Protein AF-A0A419RNI4-F1 (afdb_monomer_lite)

Structure (mmCIF, N/CA/C/O backbone):
data_AF-A0A419RNI4-F1
#
_entry.id   AF-A0A419RNI4-F1
#
loop_
_atom_site.group_PDB
_atom_site.id
_atom_site.type_symbol
_atom_site.label_atom_id
_atom_site.label_alt_id
_atom_site.label_comp_id
_atom_site.label_asym_id
_atom_site.label_entity_id
_atom_site.label_seq_id
_atom_site.pdbx_PDB_ins_code
_atom_site.Cartn_x
_atom_site.Cartn_y
_atom_site.Cartn_z
_atom_site.occupancy
_atom_site.B_iso_or_equiv
_atom_site.auth_seq_id
_atom_site.auth_comp_id
_atom_site.auth_asym_id
_atom_site.auth_atom_id
_atom_site.pdbx_PDB_model_num
ATOM 1 N N . MET A 1 1 ? 1.456 5.208 -38.696 1.00 35.25 1 MET A N 1
ATOM 2 C CA . MET A 1 1 ? 1.554 6.586 -39.224 1.00 35.25 1 MET A CA 1
ATOM 3 C C . MET A 1 1 ? 2.727 7.255 -38.539 1.00 35.25 1 MET A C 1
ATOM 5 O O . MET A 1 1 ? 2.602 7.731 -37.419 1.00 35.25 1 MET A O 1
ATOM 9 N N . THR A 1 2 ? 3.888 7.156 -39.172 1.00 35.09 2 THR A N 1
ATOM 10 C CA . THR A 1 2 ? 5.161 7.704 -38.702 1.00 35.09 2 THR A CA 1
ATOM 11 C C . THR A 1 2 ? 5.202 9.167 -39.132 1.00 35.09 2 THR A C 1
ATOM 13 O O . THR A 1 2 ? 4.942 9.454 -40.298 1.00 35.09 2 THR A O 1
ATOM 16 N N . LYS A 1 3 ? 5.445 10.097 -38.204 1.00 37.25 3 LYS A N 1
ATOM 17 C CA . LYS A 1 3 ? 5.690 11.497 -38.565 1.00 37.25 3 LYS A CA 1
ATOM 18 C C . LYS A 1 3 ? 7.044 11.556 -39.271 1.00 37.25 3 LYS A C 1
ATOM 20 O O . LYS A 1 3 ? 8.065 11.338 -38.631 1.00 37.25 3 LYS A O 1
ATOM 25 N N . GLU A 1 4 ? 7.030 11.813 -40.574 1.00 40.47 4 GLU A N 1
ATOM 26 C CA . GLU A 1 4 ? 8.196 12.307 -41.301 1.00 40.47 4 GLU A CA 1
ATOM 27 C C . GLU A 1 4 ? 8.576 13.667 -40.715 1.00 40.47 4 GLU A C 1
ATOM 29 O O . GLU A 1 4 ? 7.823 14.639 -40.805 1.00 40.47 4 GLU A O 1
ATOM 34 N N . THR A 1 5 ? 9.731 13.723 -40.061 1.00 46.41 5 THR A N 1
ATOM 35 C CA . THR A 1 5 ? 10.369 14.978 -39.684 1.00 46.41 5 THR A CA 1
ATOM 36 C C . THR A 1 5 ? 10.896 15.607 -40.969 1.00 46.41 5 THR A C 1
ATOM 38 O O . THR A 1 5 ? 11.787 15.056 -41.610 1.00 46.41 5 THR A O 1
ATOM 41 N N . ALA A 1 6 ? 10.300 16.724 -41.385 1.00 47.81 6 ALA A N 1
ATOM 42 C CA . ALA A 1 6 ? 10.738 17.474 -42.553 1.00 47.81 6 ALA A CA 1
ATOM 43 C C . ALA A 1 6 ? 12.185 17.950 -42.348 1.00 47.81 6 ALA A C 1
ATOM 45 O O . ALA A 1 6 ? 12.453 18.785 -41.486 1.00 47.81 6 ALA A O 1
ATOM 46 N N . THR A 1 7 ? 13.115 17.403 -43.126 1.00 55.53 7 THR A N 1
ATOM 47 C CA . THR A 1 7 ? 14.516 17.821 -43.160 1.00 55.53 7 THR A CA 1
ATOM 48 C C . THR A 1 7 ? 14.625 19.193 -43.826 1.00 55.53 7 THR A C 1
ATOM 50 O O . THR A 1 7 ? 14.258 19.371 -44.988 1.00 55.53 7 THR A O 1
ATOM 53 N N . GLY A 1 8 ? 15.107 20.185 -43.071 1.00 59.78 8 GLY A N 1
ATOM 54 C CA . GLY A 1 8 ? 15.506 21.489 -43.606 1.00 59.78 8 GLY A CA 1
ATOM 55 C C . GLY A 1 8 ? 16.701 21.380 -44.572 1.00 59.78 8 GLY A C 1
ATOM 56 O O . GLY A 1 8 ? 17.285 20.304 -44.711 1.00 59.78 8 GLY A O 1
ATOM 57 N N . PRO A 1 9 ? 17.070 22.472 -45.267 1.00 57.91 9 PRO A N 1
ATOM 58 C CA . PRO A 1 9 ? 18.145 22.452 -46.261 1.00 57.91 9 PRO A CA 1
ATOM 59 C C . PRO A 1 9 ? 19.483 22.004 -45.649 1.00 57.91 9 PRO A C 1
ATOM 61 O O . PRO A 1 9 ? 19.891 22.510 -44.604 1.00 57.91 9 PRO A O 1
ATOM 64 N N . GLU A 1 10 ? 20.180 21.073 -46.311 1.00 59.75 10 GLU A N 1
ATOM 65 C CA . GLU A 1 10 ? 21.504 20.599 -45.889 1.00 59.75 10 GLU A CA 1
ATOM 66 C C . GLU A 1 10 ? 22.542 21.731 -45.968 1.00 59.75 10 GLU A C 1
ATOM 68 O O . GLU A 1 10 ? 22.813 22.280 -47.039 1.00 59.75 10 GLU A O 1
ATOM 73 N N . VAL A 1 11 ? 23.146 22.070 -44.825 1.00 77.00 11 VAL A N 1
ATOM 74 C CA . VAL A 1 11 ? 24.239 23.047 -44.723 1.00 77.00 11 VAL A CA 1
ATOM 75 C C . VAL A 1 11 ? 25.579 22.293 -44.705 1.00 77.00 11 VAL A C 1
ATOM 77 O O . VAL A 1 11 ? 25.813 21.500 -43.790 1.00 77.00 11 VAL A O 1
ATOM 80 N N . PRO A 1 12 ? 26.493 22.519 -45.670 1.00 69.75 12 PRO A N 1
ATOM 81 C CA . PRO A 1 12 ? 27.793 21.849 -45.694 1.00 69.75 12 PRO A CA 1
ATOM 82 C C . PRO A 1 12 ? 28.596 22.078 -44.404 1.00 69.75 12 PRO A C 1
ATOM 84 O O . PRO A 1 12 ? 28.792 23.213 -43.979 1.00 69.75 12 PRO A O 1
ATOM 87 N N . GLY A 1 13 ? 29.077 20.994 -43.787 1.00 63.84 13 GLY A N 1
ATOM 88 C CA . GLY A 1 13 ? 29.825 21.036 -42.521 1.00 63.84 13 GLY A CA 1
ATOM 89 C C . GLY A 1 13 ? 28.961 21.102 -41.254 1.00 63.84 13 GLY A C 1
ATOM 90 O O . GLY A 1 13 ? 29.511 21.131 -40.156 1.00 63.84 13 GLY A O 1
ATOM 91 N N . TYR A 1 14 ? 27.634 21.085 -41.384 1.00 70.00 14 TYR A N 1
ATOM 92 C CA . TYR A 1 14 ? 26.684 21.110 -40.275 1.00 70.00 14 TYR A CA 1
ATOM 93 C C . TYR A 1 14 ? 25.724 19.917 -40.357 1.00 70.00 14 TYR A C 1
ATOM 95 O O . TYR A 1 14 ? 25.279 19.523 -41.434 1.00 70.00 14 TYR A O 1
ATOM 103 N N . ARG A 1 15 ? 25.402 19.330 -39.203 1.00 68.38 15 ARG A N 1
ATOM 104 C CA . ARG A 1 15 ? 24.362 18.309 -39.059 1.00 68.38 15 ARG A CA 1
ATOM 105 C C . ARG A 1 15 ? 23.704 18.469 -37.696 1.00 68.38 15 ARG A C 1
ATOM 107 O O . ARG A 1 15 ? 24.397 18.636 -36.695 1.00 68.38 15 ARG A O 1
ATOM 114 N N . GLU A 1 16 ? 22.383 18.368 -37.667 1.00 69.94 16 GLU A N 1
ATOM 115 C CA . GLU A 1 16 ? 21.627 18.258 -36.424 1.00 69.94 16 GLU A CA 1
ATOM 116 C C . GLU A 1 16 ? 21.773 16.848 -35.845 1.00 69.94 16 GLU A C 1
ATOM 118 O O . GLU A 1 16 ? 21.635 15.843 -36.546 1.00 69.94 16 GLU A O 1
ATOM 123 N N . PHE A 1 17 ? 22.084 16.780 -34.555 1.00 75.44 17 PHE A N 1
ATOM 124 C CA . PHE A 1 17 ? 22.140 15.544 -33.792 1.00 75.44 17 PHE A CA 1
ATOM 125 C C . PHE A 1 17 ? 21.207 15.684 -32.595 1.00 75.44 17 PHE A C 1
ATOM 127 O O . PHE A 1 17 ? 21.428 16.529 -31.728 1.00 75.44 17 PHE A O 1
ATOM 134 N N . GLU A 1 18 ? 20.173 14.852 -32.555 1.00 76.94 18 GLU A N 1
ATOM 135 C CA . GLU A 1 18 ? 19.289 14.720 -31.403 1.00 76.94 18 GLU A CA 1
ATOM 136 C C . GLU A 1 18 ? 19.673 13.445 -30.647 1.00 76.94 18 GLU A C 1
ATOM 138 O O . GLU A 1 18 ? 19.634 12.344 -31.198 1.00 76.94 18 GLU A O 1
ATOM 143 N N . PHE A 1 19 ? 20.092 13.597 -29.390 1.00 76.00 19 PHE A N 1
ATOM 144 C CA . PHE A 1 19 ? 20.383 12.460 -28.526 1.00 76.00 19 PHE A CA 1
ATOM 145 C C . PHE A 1 19 ? 19.110 12.028 -27.800 1.00 76.00 19 PHE A C 1
ATOM 147 O O . PHE A 1 19 ? 18.603 12.767 -26.953 1.00 76.00 19 PHE A O 1
ATOM 154 N N . ASP A 1 20 ? 18.629 10.817 -28.087 1.00 80.06 20 ASP A N 1
ATOM 155 C CA . ASP A 1 20 ? 17.510 10.200 -27.367 1.00 80.06 20 ASP A CA 1
ATOM 156 C C . ASP A 1 20 ? 17.961 9.702 -25.982 1.00 80.06 20 ASP A C 1
ATOM 158 O O . ASP A 1 20 ? 18.111 8.506 -25.720 1.00 80.06 20 ASP A O 1
ATOM 162 N N . LEU A 1 21 ? 18.221 10.655 -25.084 1.00 80.94 21 LEU A N 1
ATOM 163 C CA . LEU A 1 21 ? 18.519 10.392 -23.678 1.00 80.94 21 LEU A CA 1
ATOM 164 C C . LEU A 1 21 ? 17.408 9.568 -22.987 1.00 80.94 21 LEU A C 1
ATOM 166 O O . LEU A 1 21 ? 17.762 8.650 -22.243 1.00 80.94 21 LEU A O 1
ATOM 170 N N . PRO A 1 22 ? 16.100 9.836 -23.210 1.00 78.81 22 PRO A N 1
ATOM 171 C CA . PRO A 1 22 ? 15.021 8.994 -22.693 1.00 78.81 22 PRO A CA 1
ATOM 172 C C . PRO A 1 22 ? 15.134 7.529 -23.111 1.00 78.81 22 PRO A C 1
ATOM 174 O O . PRO A 1 22 ? 15.159 6.658 -22.240 1.00 78.81 22 PRO A O 1
ATOM 177 N N . GLY A 1 23 ? 15.247 7.259 -24.414 1.00 79.06 23 GLY A N 1
ATOM 178 C CA . GLY A 1 23 ? 15.346 5.903 -24.948 1.00 79.06 23 GLY A CA 1
ATOM 179 C C . GLY A 1 23 ? 16.585 5.173 -24.443 1.00 79.06 23 GLY A C 1
ATOM 180 O O . GLY A 1 23 ? 16.480 4.057 -23.938 1.00 79.06 23 GLY A O 1
ATOM 181 N N . ALA A 1 24 ? 17.745 5.835 -24.462 1.00 85.56 24 ALA A N 1
ATOM 182 C CA . ALA A 1 24 ? 18.979 5.254 -23.943 1.00 85.56 24 ALA A CA 1
ATOM 183 C C . ALA A 1 24 ? 18.876 4.919 -22.443 1.00 85.56 24 ALA A C 1
ATOM 185 O O . ALA A 1 24 ? 19.284 3.834 -22.024 1.00 85.56 24 ALA A O 1
ATOM 186 N N . LEU A 1 25 ? 18.310 5.814 -21.620 1.00 84.38 25 LEU A N 1
ATOM 187 C CA . LEU A 1 25 ? 18.129 5.539 -20.192 1.00 84.38 25 LEU A CA 1
ATOM 188 C C . LEU A 1 25 ? 17.156 4.378 -19.960 1.00 84.38 25 LEU A C 1
ATOM 190 O O . LEU A 1 25 ? 17.415 3.538 -19.100 1.00 84.38 25 LEU A O 1
ATOM 194 N N . LEU A 1 26 ? 16.059 4.318 -20.718 1.00 84.94 26 LEU A N 1
ATOM 195 C CA . LEU A 1 26 ? 15.099 3.221 -20.642 1.00 84.94 26 LEU A CA 1
ATOM 196 C C . LEU A 1 26 ? 15.761 1.879 -20.964 1.00 84.94 26 LEU A C 1
ATOM 198 O O . LEU A 1 26 ? 15.624 0.944 -20.180 1.00 84.94 26 LEU A O 1
ATOM 202 N N . ASP A 1 27 ? 16.517 1.798 -22.059 1.00 87.56 27 ASP A N 1
ATOM 203 C CA . ASP A 1 27 ? 17.218 0.577 -22.465 1.00 87.56 27 ASP A CA 1
ATOM 204 C C . ASP A 1 27 ? 18.194 0.098 -21.384 1.00 87.56 27 ASP A C 1
ATOM 206 O O . ASP A 1 27 ? 18.264 -1.093 -21.074 1.00 87.56 27 ASP A O 1
ATOM 210 N N . HIS A 1 28 ? 18.930 1.026 -20.767 1.00 89.25 28 HIS A N 1
ATOM 211 C CA . HIS A 1 28 ? 19.825 0.708 -19.657 1.00 89.25 28 HIS A CA 1
ATOM 212 C C . HIS A 1 28 ? 19.071 0.246 -18.403 1.00 89.25 28 HIS A C 1
ATOM 214 O O . HIS A 1 28 ? 19.506 -0.706 -17.754 1.00 89.25 28 HIS A O 1
ATOM 220 N N . LEU A 1 29 ? 17.944 0.880 -18.064 1.00 90.00 29 LEU A N 1
ATOM 221 C CA . LEU A 1 29 ? 17.120 0.488 -16.917 1.00 90.00 29 LEU A CA 1
ATOM 222 C C . LEU A 1 29 ? 16.489 -0.890 -17.104 1.00 90.00 29 LEU A C 1
ATOM 224 O O . LEU A 1 29 ? 16.465 -1.667 -16.155 1.00 90.00 29 LEU A O 1
ATOM 228 N N . VAL A 1 30 ? 15.989 -1.197 -18.302 1.00 91.69 30 VAL A N 1
ATOM 229 C CA . VAL A 1 30 ? 15.412 -2.508 -18.624 1.00 91.69 30 VAL A CA 1
ATOM 230 C C . VAL A 1 30 ? 16.456 -3.598 -18.436 1.00 91.69 30 VAL A C 1
ATOM 232 O O . VAL A 1 30 ? 16.222 -4.517 -17.661 1.00 91.69 30 VAL A O 1
ATOM 235 N N . ARG A 1 31 ? 17.643 -3.447 -19.039 1.00 93.56 31 ARG A N 1
ATOM 236 C CA . ARG A 1 31 ? 18.732 -4.426 -18.885 1.00 93.56 31 ARG A CA 1
ATOM 237 C C . ARG A 1 31 ? 19.100 -4.647 -17.421 1.00 93.56 31 ARG A C 1
ATOM 239 O O . ARG A 1 31 ? 19.177 -5.785 -16.976 1.00 93.56 31 ARG A O 1
ATOM 246 N N . ALA A 1 32 ? 19.267 -3.563 -16.662 1.00 93.94 32 ALA A N 1
ATOM 247 C CA . ALA A 1 32 ? 19.586 -3.658 -15.243 1.00 93.94 32 ALA A CA 1
ATOM 248 C C . ALA A 1 32 ? 18.482 -4.378 -14.449 1.00 93.94 32 ALA A C 1
ATOM 250 O O . ALA A 1 32 ? 18.785 -5.220 -13.612 1.00 93.94 32 ALA A O 1
ATOM 251 N N . LEU A 1 33 ? 17.204 -4.083 -14.714 1.00 94.12 33 LEU A N 1
ATOM 252 C CA . LEU A 1 33 ? 16.082 -4.758 -14.055 1.00 94.12 33 LEU A CA 1
ATOM 253 C C . LEU A 1 33 ? 16.000 -6.241 -14.429 1.00 94.12 33 LEU A C 1
ATOM 255 O O . LEU A 1 33 ? 15.734 -7.059 -13.549 1.00 94.12 33 LEU A O 1
ATOM 259 N N . ASP A 1 34 ? 16.233 -6.598 -15.690 1.00 93.25 34 ASP A N 1
ATOM 260 C CA . ASP A 1 34 ? 16.180 -7.982 -16.170 1.00 93.25 34 ASP A CA 1
ATOM 261 C C . ASP A 1 34 ? 17.284 -8.849 -15.545 1.00 93.25 34 ASP A C 1
ATOM 263 O O . ASP A 1 34 ? 17.023 -9.990 -15.168 1.00 93.25 34 ASP A O 1
ATOM 267 N N . GLU A 1 35 ? 18.481 -8.289 -15.350 1.00 95.44 35 GLU A N 1
ATOM 268 C CA . GLU A 1 35 ? 19.633 -8.973 -14.743 1.00 95.44 35 GLU A CA 1
ATOM 269 C C . GLU A 1 35 ? 19.531 -9.132 -13.214 1.00 95.44 35 GLU A C 1
ATOM 271 O O . GLU A 1 35 ? 20.225 -9.962 -12.627 1.00 95.44 35 GLU A O 1
ATOM 276 N N . MET A 1 36 ? 18.678 -8.352 -12.546 1.00 95.50 36 MET A N 1
ATOM 277 C CA . MET A 1 36 ? 18.517 -8.414 -11.091 1.00 95.50 36 MET A CA 1
ATOM 278 C C . MET A 1 36 ? 17.699 -9.630 -10.639 1.00 95.50 36 MET A C 1
ATOM 280 O O . MET A 1 36 ? 16.661 -9.956 -11.215 1.00 95.50 36 MET A O 1
ATOM 284 N N . GLU A 1 37 ? 18.077 -10.223 -9.508 1.00 94.56 37 GLU A N 1
ATOM 285 C CA . GLU A 1 37 ? 17.181 -11.101 -8.752 1.00 94.56 37 GLU A CA 1
ATOM 286 C C . GLU A 1 37 ? 16.138 -10.273 -7.986 1.00 94.56 37 GLU A C 1
ATOM 288 O O . GLU A 1 37 ? 16.397 -9.148 -7.551 1.00 94.56 37 GLU A O 1
ATOM 293 N N . SER A 1 38 ? 14.926 -10.812 -7.835 1.00 95.94 38 SER A N 1
ATOM 294 C CA . SER A 1 38 ? 13.887 -10.177 -7.021 1.00 95.94 38 SER A CA 1
ATOM 295 C C . SER A 1 38 ? 14.060 -10.535 -5.543 1.00 95.94 38 SER A C 1
ATOM 297 O O . SER A 1 38 ? 14.423 -11.663 -5.210 1.00 95.94 38 SER A O 1
ATOM 299 N N . ALA A 1 39 ? 13.741 -9.604 -4.645 1.00 96.56 39 ALA A N 1
ATOM 300 C CA . ALA A 1 39 ? 13.745 -9.813 -3.195 1.00 96.56 39 ALA A CA 1
ATOM 301 C C . ALA A 1 39 ? 12.309 -9.888 -2.633 1.00 96.56 39 ALA A C 1
ATOM 303 O O . ALA A 1 39 ? 11.397 -9.335 -3.251 1.00 96.56 39 ALA A O 1
ATOM 304 N N . PRO A 1 40 ? 12.064 -10.551 -1.487 1.00 96.75 40 PRO A N 1
ATOM 305 C CA . PRO A 1 40 ? 10.755 -10.542 -0.823 1.00 96.75 40 PRO A CA 1
ATOM 306 C C . PRO A 1 40 ? 10.281 -9.125 -0.456 1.00 96.75 40 PRO A C 1
ATOM 308 O O . PRO A 1 40 ? 11.078 -8.304 -0.008 1.00 96.75 40 PRO A O 1
ATOM 311 N N . LEU A 1 41 ? 8.988 -8.818 -0.626 1.00 96.88 41 LEU A N 1
ATOM 312 C CA . LEU A 1 41 ? 8.399 -7.530 -0.218 1.00 96.88 41 LEU A CA 1
ATOM 313 C C . LEU A 1 41 ? 7.993 -7.551 1.270 1.00 96.88 41 LEU A C 1
ATOM 315 O O . LEU A 1 41 ? 6.821 -7.396 1.622 1.00 96.88 41 LEU A O 1
ATOM 319 N N . ASP A 1 42 ? 8.974 -7.744 2.145 1.00 94.12 42 ASP A N 1
ATOM 320 C CA . ASP A 1 42 ? 8.814 -7.849 3.597 1.00 94.12 42 ASP A CA 1
ATOM 321 C C . ASP A 1 42 ? 9.854 -6.980 4.346 1.00 94.12 42 ASP A C 1
ATOM 323 O O . ASP A 1 42 ? 10.711 -6.354 3.714 1.00 94.12 42 ASP A O 1
ATOM 327 N N . PRO A 1 43 ? 9.781 -6.864 5.686 1.00 91.81 43 PRO A N 1
ATOM 328 C CA . PRO A 1 43 ? 10.710 -6.024 6.441 1.00 91.81 43 PRO A CA 1
ATOM 329 C C . PRO A 1 43 ? 12.190 -6.391 6.263 1.00 91.81 43 PRO A C 1
ATOM 331 O O . PRO A 1 43 ? 13.031 -5.493 6.283 1.00 91.81 43 PRO A O 1
ATOM 334 N N . GLU A 1 44 ? 12.514 -7.672 6.076 1.00 92.50 44 GLU A N 1
ATOM 335 C CA . GLU A 1 44 ? 13.894 -8.137 5.908 1.00 92.50 44 GLU A CA 1
ATOM 336 C C . GLU A 1 44 ? 14.441 -7.725 4.537 1.00 92.50 44 GLU A C 1
ATOM 338 O O . GLU A 1 44 ? 15.495 -7.091 4.453 1.00 92.50 44 GLU A O 1
ATOM 343 N N . GLY A 1 45 ? 13.680 -7.975 3.466 1.00 91.44 45 GLY A N 1
ATOM 344 C CA . GLY A 1 45 ? 14.036 -7.557 2.111 1.00 91.44 45 GLY A CA 1
ATOM 345 C C . GLY A 1 45 ? 14.121 -6.035 1.952 1.00 91.44 45 GLY A C 1
ATOM 346 O O . GLY A 1 45 ? 14.931 -5.533 1.170 1.00 91.44 45 GLY A O 1
ATOM 347 N N . LEU A 1 46 ? 13.326 -5.277 2.715 1.00 94.62 46 LEU A N 1
ATOM 348 C CA . LEU A 1 46 ? 13.313 -3.813 2.662 1.00 94.62 46 LEU A CA 1
ATOM 349 C C . LEU A 1 46 ? 14.387 -3.141 3.525 1.00 94.62 46 LEU A C 1
ATOM 351 O O . LEU A 1 46 ? 14.720 -1.987 3.253 1.00 94.62 46 LEU A O 1
ATOM 355 N N . ALA A 1 47 ? 14.967 -3.831 4.511 1.00 90.19 47 ALA A N 1
ATOM 356 C CA . ALA A 1 47 ? 15.948 -3.253 5.436 1.00 90.19 47 ALA A CA 1
ATOM 357 C C . ALA A 1 47 ? 17.203 -2.694 4.739 1.00 90.19 47 ALA A C 1
ATOM 359 O O . ALA A 1 47 ? 17.846 -1.776 5.248 1.00 90.19 47 ALA A O 1
ATOM 360 N N . ILE A 1 48 ? 17.541 -3.231 3.566 1.00 86.81 48 ILE A N 1
ATOM 361 C CA . ILE A 1 48 ? 18.717 -2.838 2.780 1.00 86.81 48 ILE A CA 1
ATOM 362 C C . ILE A 1 48 ? 18.424 -1.757 1.731 1.00 86.81 48 ILE A C 1
ATOM 364 O O . ILE A 1 48 ? 19.346 -1.259 1.083 1.00 86.81 48 ILE A O 1
ATOM 368 N N . VAL A 1 49 ? 17.153 -1.395 1.526 1.00 92.56 49 VAL A N 1
ATOM 369 C CA . VAL A 1 49 ? 16.762 -0.445 0.480 1.00 92.56 49 VAL A CA 1
ATOM 370 C C . VAL A 1 49 ? 16.989 0.986 0.976 1.00 92.56 49 VAL A C 1
ATOM 372 O O . VAL A 1 49 ? 16.392 1.389 1.974 1.00 92.56 49 VAL A O 1
ATOM 375 N N . PRO A 1 50 ? 17.803 1.806 0.286 1.00 90.56 50 PRO A N 1
ATOM 376 C CA . PRO A 1 50 ? 18.004 3.190 0.688 1.00 90.56 50 PRO A CA 1
ATOM 377 C C . PRO A 1 50 ? 16.752 4.038 0.423 1.00 90.56 50 PRO A C 1
ATOM 379 O O . PRO A 1 50 ? 16.072 3.887 -0.595 1.00 90.56 50 PRO A O 1
ATOM 382 N N . GLU A 1 51 ? 16.497 5.014 1.295 1.00 92.12 51 GLU A N 1
ATOM 383 C CA . GLU A 1 51 ? 15.506 6.062 1.037 1.00 92.12 51 GLU A CA 1
ATOM 384 C C . GLU A 1 51 ? 16.061 7.027 -0.021 1.00 92.12 51 GLU A C 1
ATOM 386 O O . GLU A 1 51 ? 16.778 7.983 0.275 1.00 92.12 51 GLU A O 1
ATOM 391 N N . ALA A 1 52 ? 15.773 6.728 -1.285 1.00 89.25 52 ALA A N 1
ATOM 392 C CA . ALA A 1 52 ? 16.262 7.477 -2.434 1.00 89.25 52 ALA A CA 1
ATOM 393 C C . ALA A 1 52 ? 15.221 7.530 -3.553 1.00 89.25 52 ALA A C 1
ATOM 395 O O . ALA A 1 52 ? 14.264 6.759 -3.556 1.00 89.25 52 ALA A O 1
ATOM 396 N N . GLN A 1 53 ? 15.425 8.421 -4.521 1.00 89.12 53 GLN A N 1
ATOM 397 C CA . GLN A 1 53 ? 14.593 8.450 -5.718 1.00 89.12 53 GLN A CA 1
ATOM 398 C C . GLN A 1 53 ? 14.933 7.301 -6.668 1.00 89.12 53 GLN A C 1
ATOM 400 O O . GLN A 1 53 ? 16.094 6.910 -6.790 1.00 89.12 53 GLN A O 1
ATOM 405 N N . GLY A 1 54 ? 13.928 6.773 -7.357 1.00 90.62 54 GLY A N 1
ATOM 406 C CA . GLY A 1 54 ? 14.081 5.682 -8.297 1.00 90.62 54 GLY A CA 1
ATOM 407 C C . GLY A 1 54 ? 12.772 5.100 -8.816 1.00 90.62 54 GLY A C 1
ATOM 408 O O . GLY A 1 54 ? 11.689 5.680 -8.685 1.00 90.62 54 GLY A O 1
ATOM 409 N N . VAL A 1 55 ? 12.906 3.916 -9.403 1.00 92.62 55 VAL A N 1
ATOM 410 C CA . VAL A 1 55 ? 11.818 3.095 -9.944 1.00 92.62 55 VAL A CA 1
ATOM 411 C C . VAL A 1 55 ? 11.857 1.707 -9.320 1.00 92.62 55 VAL A C 1
ATOM 413 O O . VAL A 1 55 ? 12.907 1.245 -8.872 1.00 92.62 55 VAL A O 1
ATOM 416 N N . TYR A 1 56 ? 10.710 1.040 -9.281 1.00 95.50 56 TYR A N 1
ATOM 417 C CA . TYR A 1 56 ? 10.592 -0.315 -8.759 1.00 95.50 56 TYR A CA 1
ATOM 418 C C . TYR A 1 56 ? 9.513 -1.112 -9.493 1.00 95.50 56 TYR A C 1
ATOM 420 O O . TYR A 1 56 ? 8.568 -0.558 -10.059 1.00 95.50 56 TYR A O 1
ATOM 428 N N . GLN A 1 57 ? 9.665 -2.429 -9.446 1.00 97.75 57 GLN A N 1
ATOM 429 C CA . GLN A 1 57 ? 8.739 -3.427 -9.965 1.00 97.75 57 GLN A CA 1
ATOM 430 C C . GLN A 1 57 ? 8.266 -4.311 -8.814 1.00 97.75 57 GLN A C 1
ATOM 432 O O . GLN A 1 57 ? 9.070 -4.648 -7.945 1.00 97.75 57 GLN A O 1
ATOM 437 N N . LEU A 1 58 ? 6.994 -4.709 -8.825 1.00 97.94 58 LEU A N 1
ATOM 438 C CA . LEU A 1 58 ? 6.461 -5.746 -7.943 1.00 97.94 58 LEU A CA 1
ATOM 439 C C . LEU A 1 58 ? 6.011 -6.952 -8.759 1.00 97.94 58 LEU A C 1
ATOM 441 O O . LEU A 1 58 ? 5.424 -6.810 -9.836 1.00 97.94 58 LEU A O 1
ATOM 445 N N . PHE A 1 59 ? 6.233 -8.126 -8.187 1.00 97.88 59 PHE A N 1
ATOM 446 C CA . PHE A 1 59 ? 5.924 -9.413 -8.780 1.00 97.88 59 PHE A CA 1
ATOM 447 C C . PHE A 1 59 ? 5.024 -10.213 -7.841 1.00 97.88 59 PHE A C 1
ATOM 449 O O . PHE A 1 59 ? 5.217 -10.166 -6.627 1.00 97.88 59 PHE A O 1
ATOM 456 N N . LEU A 1 60 ? 4.065 -10.948 -8.400 1.00 97.00 60 LEU A N 1
ATOM 457 C CA . LEU A 1 60 ? 3.247 -11.935 -7.694 1.00 97.00 60 LEU A CA 1
ATOM 458 C C . LEU A 1 60 ? 3.427 -13.275 -8.402 1.00 97.00 60 LEU A C 1
ATOM 460 O O . LEU A 1 60 ? 3.067 -13.377 -9.572 1.00 97.00 60 LEU A O 1
ATOM 464 N N . ASP A 1 61 ? 3.985 -14.269 -7.707 1.00 95.62 61 ASP A N 1
ATOM 465 C CA . ASP A 1 61 ? 4.374 -15.561 -8.302 1.00 95.62 61 ASP A CA 1
ATOM 466 C C . ASP A 1 61 ? 5.170 -15.375 -9.611 1.00 95.62 61 ASP A C 1
ATOM 468 O O . ASP A 1 61 ? 4.802 -15.883 -10.668 1.00 95.62 61 ASP A O 1
ATOM 472 N N . ASP A 1 62 ? 6.214 -14.544 -9.547 1.00 93.50 62 ASP A N 1
ATOM 473 C CA . ASP A 1 62 ? 7.107 -14.175 -10.660 1.00 93.50 62 ASP A CA 1
ATOM 474 C C . ASP A 1 62 ? 6.463 -13.408 -11.830 1.00 93.50 62 ASP A C 1
ATOM 476 O O . ASP A 1 62 ? 7.163 -12.931 -12.724 1.00 93.50 62 ASP A O 1
ATOM 480 N N . ALA A 1 63 ? 5.149 -13.172 -11.807 1.00 95.69 63 ALA A N 1
ATOM 481 C CA . ALA A 1 63 ? 4.483 -12.318 -12.781 1.00 95.69 63 ALA A CA 1
ATOM 482 C C . ALA A 1 63 ? 4.620 -10.839 -12.395 1.00 95.69 63 ALA A C 1
ATOM 484 O O . ALA A 1 63 ? 4.258 -10.444 -11.287 1.00 95.69 63 ALA A O 1
ATOM 485 N N . LEU A 1 64 ? 5.093 -9.996 -13.320 1.00 96.19 64 LEU A N 1
ATOM 486 C CA . LEU A 1 64 ? 5.150 -8.544 -13.131 1.00 96.19 64 LEU A CA 1
ATOM 487 C C . LEU A 1 64 ? 3.729 -7.971 -13.008 1.00 96.19 64 LEU A C 1
ATOM 489 O O . LEU A 1 64 ? 2.970 -7.938 -13.978 1.00 96.19 64 LEU A O 1
ATOM 493 N N . VAL A 1 65 ? 3.374 -7.494 -11.814 1.00 96.50 65 VAL A N 1
ATOM 494 C CA . VAL A 1 65 ? 2.019 -7.005 -11.508 1.00 96.50 65 VAL A CA 1
ATOM 495 C C . VAL A 1 65 ? 1.941 -5.507 -11.280 1.00 96.50 65 VAL A C 1
ATOM 497 O O . VAL A 1 65 ? 0.837 -4.975 -11.349 1.00 96.50 65 VAL A O 1
ATOM 500 N N . TYR A 1 66 ? 3.062 -4.831 -11.010 1.00 96.69 66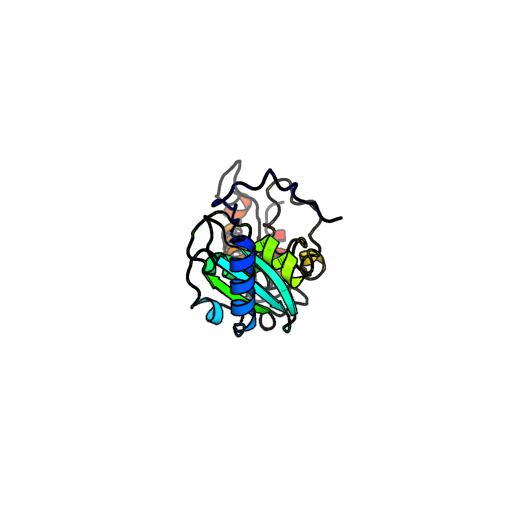 TYR A N 1
ATOM 501 C CA . TYR A 1 66 ? 3.090 -3.388 -10.776 1.00 96.69 66 TYR A CA 1
ATOM 502 C C . TYR A 1 66 ? 4.448 -2.778 -11.125 1.00 96.69 66 TYR A C 1
ATOM 504 O O . TYR A 1 66 ? 5.491 -3.332 -10.787 1.00 96.69 66 TYR A O 1
ATOM 512 N N . ILE A 1 67 ? 4.427 -1.597 -11.738 1.00 95.12 67 ILE A N 1
ATOM 513 C CA . ILE A 1 67 ? 5.592 -0.720 -11.897 1.00 95.12 67 ILE A CA 1
ATOM 514 C C . ILE A 1 67 ? 5.255 0.600 -11.217 1.00 95.12 67 ILE A C 1
ATOM 516 O O . ILE A 1 67 ? 4.160 1.125 -11.422 1.00 95.12 67 ILE A O 1
ATOM 520 N N . GLY A 1 68 ? 6.183 1.136 -10.430 1.00 91.44 68 GLY A N 1
ATOM 521 C CA . GLY A 1 68 ? 6.016 2.436 -9.800 1.00 91.44 68 GLY A CA 1
ATOM 522 C C . GLY A 1 68 ? 7.308 3.235 -9.731 1.00 91.44 68 GLY A C 1
ATOM 523 O O . GLY A 1 68 ? 8.412 2.716 -9.898 1.00 91.44 68 GLY A O 1
ATOM 524 N N . LYS A 1 69 ? 7.149 4.524 -9.442 1.00 89.25 69 LYS A N 1
ATOM 525 C CA . LYS A 1 69 ? 8.246 5.450 -9.163 1.00 89.25 69 LYS A CA 1
ATOM 526 C C . LYS A 1 69 ? 8.102 6.097 -7.794 1.00 89.25 69 LYS A C 1
ATOM 528 O O . LYS A 1 69 ? 7.047 6.047 -7.150 1.00 89.25 69 LYS A O 1
ATOM 533 N N . THR A 1 70 ? 9.187 6.710 -7.364 1.00 86.69 70 THR A N 1
ATOM 534 C CA . THR A 1 70 ? 9.224 7.646 -6.240 1.00 86.69 70 THR A CA 1
ATOM 535 C C . THR A 1 70 ? 9.046 9.073 -6.739 1.00 86.69 70 THR A C 1
ATOM 537 O O . THR A 1 70 ? 9.367 9.374 -7.889 1.00 86.69 70 THR A O 1
ATOM 540 N N . ASP A 1 71 ? 8.626 9.970 -5.861 1.00 76.88 71 ASP A N 1
ATOM 541 C CA . ASP A 1 71 ? 8.604 11.411 -6.114 1.00 76.88 71 ASP A CA 1
ATOM 542 C C . ASP A 1 71 ? 9.641 12.126 -5.226 1.00 76.88 71 ASP A C 1
ATOM 544 O O . ASP A 1 71 ? 10.574 11.509 -4.709 1.00 76.88 71 ASP A O 1
ATOM 548 N N . ALA A 1 72 ? 9.544 13.451 -5.106 1.00 68.25 72 ALA A N 1
ATOM 549 C CA . ALA A 1 72 ? 10.408 14.241 -4.229 1.00 68.25 72 ALA A CA 1
ATOM 550 C C . ALA A 1 72 ? 10.081 14.080 -2.732 1.00 68.25 72 ALA A C 1
ATOM 552 O O . ALA A 1 72 ? 10.904 14.444 -1.897 1.00 68.25 72 ALA A O 1
ATOM 553 N N . GLU A 1 73 ? 8.906 13.547 -2.387 1.00 70.62 73 GLU A N 1
ATOM 554 C CA . GLU A 1 73 ? 8.392 13.504 -1.014 1.00 70.62 73 GLU A CA 1
ATOM 555 C C . GLU A 1 73 ? 8.619 12.138 -0.346 1.00 70.62 73 GLU A C 1
ATOM 557 O O . GLU A 1 73 ? 8.899 12.061 0.855 1.00 70.62 73 GLU A O 1
ATOM 562 N N . ALA A 1 74 ? 8.523 11.050 -1.114 1.00 77.75 74 ALA A N 1
ATOM 563 C CA . ALA A 1 74 ? 8.719 9.685 -0.638 1.00 77.75 74 ALA A CA 1
ATOM 564 C C . ALA A 1 74 ? 9.619 8.880 -1.584 1.00 77.75 74 ALA A C 1
ATOM 566 O O . ALA A 1 74 ? 9.257 8.622 -2.738 1.00 77.75 74 ALA A O 1
ATOM 567 N N . GLY A 1 75 ? 10.764 8.446 -1.055 1.00 88.12 75 GLY A N 1
ATOM 568 C CA . GLY A 1 75 ? 11.737 7.594 -1.724 1.00 88.12 75 GLY A CA 1
ATOM 569 C C . GLY A 1 75 ? 11.341 6.116 -1.752 1.00 88.12 75 GLY A C 1
ATOM 570 O O . GLY A 1 75 ? 10.226 5.724 -1.393 1.00 88.12 75 GLY A O 1
ATOM 571 N N . LEU A 1 76 ? 12.269 5.293 -2.248 1.00 92.50 76 LEU A N 1
ATOM 572 C CA . LEU A 1 76 ? 12.059 3.878 -2.554 1.00 92.50 76 LEU A CA 1
ATOM 573 C C . LEU A 1 76 ? 11.621 3.098 -1.318 1.00 92.50 76 LEU A C 1
ATOM 575 O O . LEU A 1 76 ? 10.595 2.422 -1.370 1.00 92.50 76 LEU A O 1
ATOM 579 N N . PHE A 1 77 ? 12.353 3.236 -0.211 1.00 93.06 77 PHE A N 1
ATOM 580 C CA . PHE A 1 77 ? 12.059 2.524 1.027 1.00 93.06 77 PHE A CA 1
ATOM 581 C C . PHE A 1 77 ? 10.640 2.830 1.525 1.00 93.06 77 PHE A C 1
ATOM 583 O O . PHE A 1 77 ? 9.828 1.914 1.643 1.00 93.06 77 PHE A O 1
ATOM 590 N N . ARG A 1 78 ? 10.269 4.105 1.710 1.00 92.81 78 ARG A N 1
ATOM 591 C CA . ARG A 1 78 ? 8.911 4.473 2.165 1.00 92.81 78 ARG A CA 1
ATOM 592 C C . ARG A 1 78 ? 7.806 3.986 1.228 1.00 92.81 78 ARG A C 1
ATOM 594 O O . ARG A 1 78 ? 6.757 3.538 1.696 1.00 92.81 78 ARG A O 1
ATOM 601 N N . ARG A 1 79 ? 8.005 4.085 -0.091 1.00 93.44 79 ARG A N 1
ATOM 602 C CA . ARG A 1 79 ? 7.012 3.635 -1.083 1.00 93.44 79 ARG A CA 1
ATOM 603 C C . ARG A 1 79 ? 6.826 2.119 -1.045 1.00 93.44 79 ARG A C 1
ATOM 605 O O . ARG A 1 79 ? 5.683 1.666 -1.063 1.00 93.44 79 ARG A O 1
ATOM 612 N N . LEU A 1 80 ? 7.913 1.357 -0.961 1.00 96.31 80 LEU A N 1
ATOM 613 C CA . LEU A 1 80 ? 7.863 -0.102 -0.884 1.00 96.31 80 LEU A CA 1
ATOM 614 C C . LEU A 1 80 ? 7.296 -0.594 0.449 1.00 96.31 80 LEU A C 1
ATOM 616 O O . LEU A 1 80 ? 6.464 -1.494 0.428 1.00 96.31 80 LEU A O 1
ATOM 620 N N . VAL A 1 81 ? 7.645 0.035 1.579 1.00 94.94 81 VAL A N 1
ATOM 621 C CA . VAL A 1 81 ? 7.035 -0.262 2.890 1.00 94.94 81 VAL A CA 1
ATOM 622 C C . VAL A 1 81 ? 5.523 -0.094 2.818 1.00 94.94 81 VAL A C 1
ATOM 624 O O . VAL A 1 81 ? 4.785 -0.992 3.204 1.00 94.94 81 VAL A O 1
ATOM 627 N N . ARG A 1 82 ? 5.040 1.013 2.242 1.00 92.69 82 ARG A N 1
ATOM 628 C CA . ARG A 1 82 ? 3.598 1.242 2.098 1.00 92.69 82 ARG A CA 1
ATOM 629 C C . ARG A 1 82 ? 2.916 0.157 1.262 1.00 92.69 82 ARG A C 1
ATOM 631 O O . ARG A 1 82 ? 1.804 -0.251 1.588 1.00 92.69 82 ARG A O 1
ATOM 638 N N . HIS A 1 83 ? 3.560 -0.299 0.189 1.00 95.06 83 HIS A N 1
ATOM 639 C CA . HIS A 1 83 ? 3.035 -1.396 -0.626 1.00 95.06 83 HIS A CA 1
ATOM 640 C C . HIS A 1 83 ? 3.069 -2.730 0.119 1.00 95.06 83 HIS A C 1
ATOM 642 O O . HIS A 1 83 ? 2.077 -3.446 0.063 1.00 95.06 83 HIS A O 1
ATOM 648 N N . SER A 1 84 ? 4.141 -3.027 0.860 1.00 94.94 84 SER A N 1
ATOM 649 C CA . SER A 1 84 ? 4.244 -4.207 1.731 1.00 94.94 84 SER A CA 1
ATOM 650 C C . SER A 1 84 ? 3.115 -4.233 2.760 1.00 94.94 84 SER A C 1
ATOM 652 O O . SER A 1 84 ? 2.411 -5.226 2.886 1.00 94.94 84 SER A O 1
ATOM 654 N N . THR A 1 85 ? 2.845 -3.112 3.432 1.00 93.38 85 THR A N 1
ATOM 655 C CA . THR A 1 85 ? 1.706 -3.000 4.352 1.00 93.38 85 THR A CA 1
ATOM 656 C C . THR A 1 85 ? 0.380 -3.237 3.625 1.00 93.38 85 THR A C 1
ATOM 658 O O . THR A 1 85 ? -0.468 -3.973 4.117 1.00 93.38 85 THR A O 1
ATOM 661 N N . LYS A 1 86 ? 0.206 -2.693 2.412 1.00 92.12 86 LYS A N 1
ATOM 662 C CA . LYS A 1 86 ? -1.044 -2.834 1.646 1.00 92.12 86 LYS A CA 1
ATOM 663 C C . LYS A 1 86 ? -1.363 -4.281 1.251 1.00 92.12 86 LYS A C 1
ATOM 665 O O . LYS A 1 86 ? -2.541 -4.584 1.050 1.00 92.12 86 LYS A O 1
ATOM 670 N N . THR A 1 87 ? -0.366 -5.161 1.133 1.00 93.38 87 THR A N 1
ATOM 671 C CA . THR A 1 87 ? -0.590 -6.582 0.818 1.00 93.38 87 THR A CA 1
ATOM 672 C C . THR A 1 87 ? -0.975 -7.419 2.038 1.00 93.38 87 THR A C 1
ATOM 674 O O . THR A 1 87 ? -1.498 -8.519 1.864 1.00 93.38 87 THR A O 1
ATOM 677 N N . GLN A 1 88 ? -0.776 -6.912 3.257 1.00 93.12 88 GLN A N 1
ATOM 678 C CA . GLN A 1 88 ? -1.133 -7.608 4.494 1.00 93.12 88 GLN A CA 1
ATOM 679 C C . GLN A 1 88 ? -2.647 -7.612 4.735 1.00 93.12 88 GLN A C 1
ATOM 681 O O . GLN A 1 88 ? -3.371 -6.710 4.313 1.00 93.12 88 GLN A O 1
ATOM 686 N N . HIS A 1 89 ? -3.122 -8.646 5.436 1.00 91.75 89 HIS A N 1
ATOM 687 C CA . HIS A 1 89 ? -4.529 -8.845 5.818 1.00 91.75 89 HIS A CA 1
ATOM 688 C C . HIS A 1 89 ? -5.504 -8.754 4.626 1.00 91.75 89 HIS A C 1
ATOM 690 O O . HIS A 1 89 ? -6.642 -8.303 4.754 1.00 91.75 89 HIS A O 1
ATOM 696 N N . ARG A 1 90 ? -5.061 -9.184 3.439 1.00 92.81 90 ARG A N 1
ATOM 697 C CA . ARG A 1 90 ? -5.876 -9.252 2.224 1.00 92.81 90 ARG A CA 1
ATOM 698 C C . ARG A 1 90 ? -6.414 -10.661 2.028 1.00 92.81 90 ARG A C 1
ATOM 700 O O . ARG A 1 90 ? -5.669 -11.637 2.101 1.00 92.81 90 ARG A O 1
ATOM 707 N N . ALA A 1 91 ? -7.706 -10.779 1.737 1.00 88.25 91 ALA A N 1
ATOM 708 C CA . ALA A 1 91 ? -8.261 -12.052 1.303 1.00 88.25 91 ALA A CA 1
ATOM 709 C C . ALA A 1 91 ? -7.613 -12.456 -0.033 1.00 88.25 91 ALA A C 1
ATOM 711 O O . ALA A 1 91 ? -7.453 -11.628 -0.928 1.00 88.25 91 ALA A O 1
ATOM 712 N N . ASN A 1 92 ? -7.246 -13.733 -0.171 1.00 90.69 92 ASN A N 1
ATOM 713 C CA . ASN A 1 92 ? -6.684 -14.326 -1.396 1.00 90.69 92 ASN A CA 1
ATOM 714 C C . ASN A 1 92 ? -5.292 -13.821 -1.829 1.00 90.69 92 ASN A C 1
ATOM 716 O O . ASN A 1 92 ? -4.825 -14.174 -2.915 1.00 90.69 92 ASN A O 1
ATOM 720 N N . LEU A 1 93 ? -4.593 -13.059 -0.984 1.00 93.06 93 LEU A N 1
ATOM 721 C CA . LEU A 1 93 ? -3.221 -12.615 -1.229 1.00 93.06 93 LEU A CA 1
ATOM 722 C C . LEU A 1 93 ? -2.343 -12.957 -0.023 1.00 93.06 93 LEU A C 1
ATOM 724 O O . LEU A 1 93 ? -2.482 -12.370 1.043 1.00 93.06 93 LEU A O 1
ATOM 728 N N . ASN A 1 94 ? -1.425 -13.907 -0.207 1.00 94.38 94 ASN A N 1
ATOM 729 C CA . ASN A 1 94 ? -0.384 -14.187 0.780 1.00 94.38 94 ASN A CA 1
ATOM 730 C C . ASN A 1 94 ? 0.802 -13.233 0.524 1.00 94.38 94 ASN A C 1
ATOM 732 O O . ASN A 1 94 ? 1.387 -13.322 -0.561 1.00 94.38 94 ASN A O 1
ATOM 736 N N . PRO A 1 95 ? 1.187 -12.364 1.483 1.00 93.62 95 PRO A N 1
ATOM 737 C CA . PRO A 1 95 ? 2.303 -11.431 1.322 1.00 93.62 95 PRO A CA 1
ATOM 738 C C . PRO A 1 95 ? 3.628 -12.094 0.925 1.00 93.62 95 PRO A C 1
ATOM 740 O O . PRO A 1 95 ? 4.382 -11.509 0.154 1.00 93.62 95 PRO A O 1
ATOM 743 N N . ALA A 1 96 ? 3.880 -13.336 1.358 1.00 94.94 96 ALA A N 1
ATOM 744 C CA . ALA A 1 96 ? 5.110 -14.072 1.045 1.00 94.94 96 ALA A CA 1
ATOM 745 C C . ALA A 1 96 ? 5.288 -14.384 -0.456 1.00 94.94 96 ALA A C 1
ATOM 747 O O . ALA A 1 96 ? 6.386 -14.715 -0.897 1.00 94.94 96 ALA A O 1
ATOM 748 N N . ARG A 1 97 ? 4.216 -14.279 -1.255 1.00 96.56 97 ARG A N 1
ATOM 749 C CA . ARG A 1 97 ? 4.249 -14.452 -2.720 1.00 96.56 97 ARG A CA 1
ATOM 750 C C . ARG A 1 97 ? 4.657 -13.182 -3.467 1.00 96.56 97 ARG A C 1
ATOM 752 O O . ARG A 1 97 ? 4.836 -13.228 -4.683 1.00 96.56 97 ARG A O 1
ATOM 759 N N . VAL A 1 98 ? 4.754 -12.047 -2.771 1.00 97.56 98 VAL A N 1
ATOM 760 C CA . VAL A 1 98 ? 5.035 -10.748 -3.384 1.00 97.56 98 VAL A CA 1
ATOM 761 C C . VAL A 1 98 ? 6.523 -10.439 -3.285 1.00 97.56 98 VAL A C 1
ATOM 763 O O . VAL A 1 98 ? 7.113 -10.461 -2.206 1.00 97.56 98 VAL A O 1
ATOM 766 N N . ARG A 1 99 ? 7.133 -10.128 -4.428 1.00 98.00 99 ARG A N 1
ATOM 767 C CA . ARG A 1 99 ? 8.561 -9.809 -4.549 1.00 98.00 99 ARG A CA 1
ATOM 768 C C . ARG A 1 99 ? 8.755 -8.458 -5.224 1.00 98.00 99 ARG A C 1
ATOM 770 O O . ARG A 1 99 ? 7.835 -7.951 -5.865 1.00 98.00 99 ARG A O 1
ATOM 777 N N . PHE A 1 100 ? 9.942 -7.873 -5.111 1.00 98.06 100 PHE A N 1
ATOM 778 C CA . PHE A 1 100 ? 10.265 -6.594 -5.733 1.00 98.06 100 PHE A CA 1
ATOM 779 C C . PHE A 1 100 ? 11.661 -6.551 -6.360 1.00 98.06 100 PHE A C 1
ATOM 781 O O . PHE A 1 100 ? 12.559 -7.307 -5.992 1.00 98.06 100 PHE A O 1
ATOM 788 N N . LYS A 1 101 ? 11.829 -5.615 -7.295 1.00 97.62 101 LYS A N 1
ATOM 789 C CA . LYS A 1 101 ? 13.118 -5.099 -7.781 1.00 97.62 101 LYS A CA 1
ATOM 790 C C . LYS A 1 101 ? 13.080 -3.577 -7.683 1.00 97.62 101 LYS A C 1
ATOM 792 O O . LYS A 1 101 ? 12.029 -2.988 -7.934 1.00 97.62 101 LYS A O 1
ATOM 797 N N . ALA A 1 102 ? 14.185 -2.929 -7.325 1.00 95.31 102 ALA A N 1
ATOM 798 C CA . ALA A 1 102 ? 14.239 -1.474 -7.187 1.00 95.31 102 ALA A CA 1
ATOM 799 C C . ALA A 1 102 ? 15.590 -0.916 -7.637 1.00 95.31 102 ALA A C 1
ATOM 801 O O . ALA A 1 102 ? 16.636 -1.420 -7.240 1.00 95.31 102 ALA A O 1
ATOM 802 N N . ILE A 1 103 ? 15.562 0.161 -8.421 1.00 93.38 103 ILE A N 1
ATOM 803 C CA . ILE A 1 103 ? 16.759 0.859 -8.891 1.00 93.38 103 ILE A CA 1
ATOM 804 C C . ILE A 1 103 ? 16.688 2.309 -8.432 1.00 93.38 103 ILE A C 1
ATOM 806 O O . ILE A 1 103 ? 15.755 3.040 -8.772 1.00 93.38 103 ILE A O 1
ATOM 810 N N . ARG A 1 104 ? 17.708 2.733 -7.678 1.00 90.38 104 ARG A N 1
ATOM 811 C CA . ARG A 1 104 ? 17.944 4.146 -7.374 1.00 90.38 104 ARG A CA 1
ATOM 812 C C . ARG A 1 104 ? 18.385 4.866 -8.640 1.00 90.38 104 ARG A C 1
ATOM 814 O O . ARG A 1 104 ? 19.282 4.411 -9.341 1.00 90.38 104 ARG A O 1
ATOM 821 N N . ILE A 1 105 ? 17.828 6.046 -8.861 1.00 84.50 105 ILE A N 1
ATOM 822 C CA . ILE A 1 105 ? 18.206 6.921 -9.962 1.00 84.50 105 ILE A CA 1
ATOM 823 C C . ILE A 1 105 ? 18.918 8.136 -9.381 1.00 84.50 105 ILE A C 1
ATOM 825 O O . ILE A 1 105 ? 18.378 8.864 -8.546 1.00 84.50 105 ILE A O 1
ATOM 829 N N . PHE A 1 106 ? 20.163 8.339 -9.805 1.00 75.12 106 PHE A N 1
ATOM 830 C CA . PHE A 1 106 ? 20.900 9.563 -9.520 1.00 75.12 106 PHE A CA 1
ATOM 831 C C . PHE A 1 106 ? 20.377 10.643 -10.463 1.00 75.12 106 PHE A C 1
ATOM 833 O O . PHE A 1 106 ? 20.438 10.504 -11.682 1.00 75.12 106 PHE A O 1
ATOM 840 N N . VAL A 1 107 ? 19.766 11.674 -9.890 1.00 62.69 107 VAL A N 1
ATOM 841 C CA . VAL A 1 107 ? 19.005 12.667 -10.646 1.00 62.69 107 VAL A CA 1
ATOM 842 C C . VAL A 1 107 ? 19.910 13.441 -11.603 1.00 62.69 107 VAL A C 1
ATOM 844 O O . VAL A 1 107 ? 20.762 14.207 -11.164 1.00 62.69 107 VAL A O 1
ATOM 847 N N . PHE A 1 108 ? 19.611 13.340 -12.896 1.00 50.56 108 PHE A N 1
ATOM 848 C CA . PHE A 1 108 ? 19.591 14.482 -13.802 1.00 50.56 108 PHE A CA 1
ATOM 849 C C . PHE A 1 108 ? 18.256 14.432 -14.570 1.00 50.56 108 PHE A C 1
ATOM 851 O O . PHE A 1 108 ? 18.041 13.551 -15.392 1.00 50.56 108 PHE A O 1
ATOM 858 N N . THR A 1 109 ? 17.372 15.401 -14.308 1.00 52.09 109 THR A N 1
ATOM 859 C CA . THR A 1 109 ? 16.153 15.771 -15.072 1.00 52.09 109 THR A CA 1
ATOM 860 C C . THR A 1 109 ? 14.853 14.954 -14.949 1.00 52.09 109 THR A C 1
ATOM 862 O O . THR A 1 109 ? 14.808 13.778 -14.599 1.00 52.09 109 THR A O 1
ATOM 865 N N . ALA A 1 110 ? 13.766 15.686 -15.229 1.00 52.66 110 ALA A N 1
ATOM 866 C CA . ALA A 1 110 ? 12.351 15.344 -15.164 1.00 52.66 110 ALA A CA 1
ATOM 867 C C . ALA A 1 110 ? 11.916 14.361 -16.268 1.00 52.66 110 ALA A C 1
ATOM 869 O O . ALA A 1 110 ? 11.158 14.719 -17.167 1.00 52.66 110 ALA A O 1
ATOM 870 N N . MET A 1 111 ? 12.401 13.120 -16.217 1.00 65.69 111 MET A N 1
ATOM 871 C CA . MET A 1 111 ? 11.949 12.059 -17.123 1.00 65.69 111 MET A CA 1
ATOM 872 C C . MET A 1 111 ? 10.846 11.213 -16.483 1.00 65.69 111 MET A C 1
ATOM 874 O O . MET A 1 111 ? 10.975 10.752 -15.348 1.00 65.69 111 MET A O 1
ATOM 878 N N . ASP A 1 112 ? 9.753 10.989 -17.217 1.00 74.81 112 ASP A N 1
ATOM 879 C CA . ASP A 1 112 ? 8.638 10.159 -16.750 1.00 74.81 112 ASP A CA 1
ATOM 880 C C . ASP A 1 112 ? 8.898 8.664 -16.992 1.00 74.81 112 ASP A C 1
ATOM 882 O O . ASP A 1 112 ? 8.345 8.034 -17.895 1.00 74.81 112 ASP A O 1
ATOM 886 N N . LEU A 1 113 ? 9.800 8.103 -16.188 1.00 79.44 113 LEU A N 1
ATOM 887 C CA . LEU A 1 113 ? 10.289 6.733 -16.355 1.00 79.44 113 LEU A CA 1
ATOM 888 C C . LEU A 1 113 ? 9.241 5.663 -16.058 1.00 79.44 113 LEU A C 1
ATOM 890 O O . LEU A 1 113 ? 9.288 4.597 -16.658 1.00 79.44 113 LEU A O 1
ATOM 894 N N . GLU A 1 114 ? 8.271 5.940 -15.185 1.00 82.31 114 GLU A N 1
ATOM 895 C CA . GLU A 1 114 ? 7.158 5.016 -14.932 1.00 82.31 114 GLU A CA 1
ATOM 896 C C . GLU A 1 114 ? 6.377 4.744 -16.220 1.00 82.31 114 GLU A C 1
ATOM 898 O O . GLU A 1 114 ? 6.206 3.589 -16.607 1.00 82.31 114 GLU A O 1
ATOM 903 N N . THR A 1 115 ? 5.982 5.802 -16.933 1.00 84.00 115 THR A N 1
ATOM 904 C CA . THR A 1 115 ? 5.272 5.685 -18.211 1.00 84.00 115 THR A CA 1
ATOM 905 C C . THR A 1 115 ? 6.111 4.951 -19.256 1.00 84.00 115 THR A C 1
ATOM 907 O O . THR A 1 115 ? 5.587 4.105 -19.983 1.00 84.00 115 THR A O 1
ATOM 910 N N . GLN A 1 116 ? 7.418 5.224 -19.320 1.00 83.81 116 GLN A N 1
ATOM 911 C CA . GLN A 1 116 ? 8.321 4.552 -20.258 1.00 83.81 116 GLN A CA 1
ATOM 912 C C . GLN A 1 116 ? 8.466 3.053 -19.956 1.00 83.81 116 GLN A C 1
ATOM 914 O O . GLN A 1 116 ? 8.373 2.236 -20.871 1.00 83.81 116 GLN A O 1
ATOM 919 N N . LEU A 1 117 ? 8.609 2.679 -18.682 1.00 84.88 117 LEU A N 1
ATOM 920 C CA . LEU A 1 117 ? 8.696 1.282 -18.258 1.00 84.88 117 LEU A CA 1
ATOM 921 C C . LEU A 1 117 ? 7.374 0.544 -18.490 1.00 84.88 117 LEU A C 1
ATOM 923 O O . LEU A 1 117 ? 7.380 -0.553 -19.040 1.00 84.88 117 LEU A O 1
ATOM 927 N N . ILE A 1 118 ? 6.232 1.149 -18.150 1.00 85.31 118 ILE A N 1
ATOM 928 C CA . ILE A 1 118 ? 4.918 0.570 -18.459 1.00 85.31 118 ILE A CA 1
ATOM 929 C C . ILE A 1 118 ? 4.796 0.329 -19.966 1.00 85.31 118 ILE A C 1
AT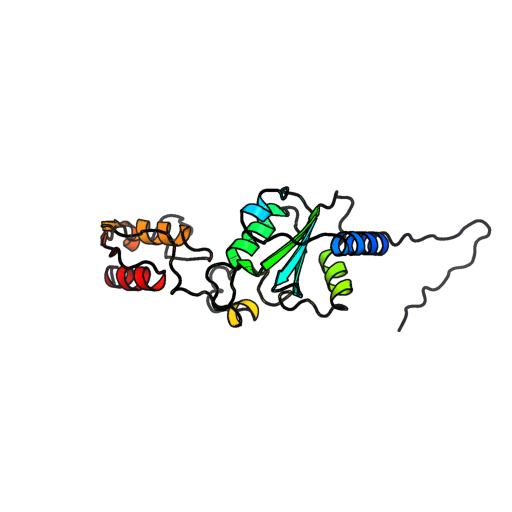OM 931 O O . ILE A 1 118 ? 4.414 -0.765 -20.386 1.00 85.31 118 ILE A O 1
ATOM 935 N N . LYS A 1 119 ? 5.160 1.316 -20.792 1.00 87.94 119 LYS A N 1
ATOM 936 C CA . LYS A 1 119 ? 5.132 1.175 -22.250 1.00 87.94 119 LYS A CA 1
ATOM 937 C C . LYS A 1 119 ? 6.025 0.032 -22.731 1.00 87.94 119 LYS A C 1
ATOM 939 O O . LYS A 1 119 ? 5.587 -0.728 -23.586 1.00 87.94 119 LYS A O 1
ATOM 944 N N . HIS A 1 120 ? 7.227 -0.101 -22.179 1.00 88.44 120 HIS A N 1
ATOM 945 C CA . HIS A 1 120 ? 8.163 -1.159 -22.542 1.00 88.44 120 HIS A CA 1
ATOM 946 C C . HIS A 1 120 ? 7.618 -2.555 -22.200 1.00 88.44 120 HIS A C 1
ATOM 948 O O . HIS A 1 120 ? 7.463 -3.388 -23.087 1.00 88.44 120 HIS A O 1
ATOM 954 N N . TYR A 1 121 ? 7.255 -2.793 -20.937 1.00 88.31 121 TYR A N 1
ATOM 955 C CA . TYR A 1 121 ? 6.886 -4.132 -20.461 1.00 88.31 121 TYR A CA 1
ATOM 956 C C . TYR A 1 121 ? 5.477 -4.577 -20.857 1.00 88.31 121 TYR A C 1
ATOM 958 O O . TYR A 1 121 ? 5.170 -5.764 -20.814 1.00 88.31 121 TYR A O 1
ATOM 966 N N . THR A 1 122 ? 4.593 -3.639 -21.206 1.00 86.88 122 THR A N 1
ATOM 967 C CA . THR A 1 122 ? 3.167 -3.942 -21.438 1.00 86.88 122 THR A CA 1
ATOM 968 C C . THR A 1 122 ? 2.652 -3.427 -22.777 1.00 86.88 122 THR A C 1
ATOM 970 O O . THR A 1 122 ? 1.444 -3.390 -23.000 1.00 86.88 122 THR A O 1
ATOM 973 N N . ALA A 1 123 ? 3.546 -2.955 -23.653 1.00 84.94 123 ALA A N 1
ATOM 974 C CA . ALA A 1 123 ? 3.189 -2.233 -24.876 1.00 84.94 123 ALA A CA 1
ATOM 975 C C . ALA A 1 123 ? 2.212 -1.056 -24.632 1.00 84.94 123 ALA A C 1
ATOM 977 O O . ALA A 1 123 ? 1.466 -0.655 -25.523 1.00 84.94 123 ALA A O 1
ATOM 978 N N . GLY A 1 124 ? 2.214 -0.493 -23.415 1.00 79.00 124 GLY A N 1
ATOM 979 C CA . GLY A 1 124 ? 1.361 0.625 -23.002 1.00 79.00 124 GLY A CA 1
ATOM 980 C C . GLY A 1 124 ? -0.004 0.238 -22.423 1.00 79.00 124 GLY A C 1
ATOM 981 O O . GLY A 1 124 ? -0.758 1.136 -22.059 1.00 79.00 124 GLY A O 1
ATOM 982 N N . ALA A 1 125 ? -0.324 -1.053 -22.299 1.00 84.44 125 ALA A N 1
ATOM 983 C CA . ALA A 1 125 ? -1.590 -1.512 -21.722 1.00 84.44 125 ALA A CA 1
ATOM 984 C C . ALA A 1 125 ? -1.682 -1.324 -20.193 1.00 84.44 125 ALA A C 1
ATOM 986 O O . ALA A 1 125 ? -2.782 -1.304 -19.644 1.00 84.44 125 ALA A O 1
ATOM 987 N N . GLY A 1 126 ? -0.543 -1.168 -19.509 1.00 83.44 126 GLY A N 1
ATOM 988 C CA . GLY A 1 126 ? -0.470 -1.243 -18.051 1.00 83.44 126 GLY A CA 1
ATOM 989 C C . GLY A 1 126 ? -0.315 -2.683 -17.562 1.00 83.44 126 GLY A C 1
ATOM 990 O O . GLY A 1 126 ? -0.665 -3.640 -18.251 1.00 83.44 126 GLY A O 1
ATOM 991 N N . THR A 1 127 ? 0.248 -2.855 -16.366 1.00 89.12 127 THR A N 1
ATOM 992 C CA . THR A 1 127 ? 0.222 -4.154 -15.674 1.00 89.12 127 THR A CA 1
ATOM 993 C C . THR A 1 127 ? -1.114 -4.332 -14.948 1.00 89.12 127 THR A C 1
ATOM 995 O O . THR A 1 127 ? -1.856 -3.364 -14.772 1.00 89.12 127 THR A O 1
ATOM 998 N N . ARG A 1 128 ? -1.410 -5.549 -14.466 1.00 91.56 128 ARG A N 1
ATOM 999 C CA . ARG A 1 128 ? -2.672 -5.860 -13.768 1.00 91.56 128 ARG A CA 1
ATOM 1000 C C . ARG A 1 128 ? -2.999 -4.875 -12.638 1.00 91.56 128 ARG A C 1
ATOM 1002 O O . ARG A 1 128 ? -4.174 -4.575 -12.437 1.00 91.56 128 ARG A O 1
ATOM 1009 N N . TRP A 1 129 ? -2.005 -4.389 -11.886 1.00 93.25 129 TRP A N 1
ATOM 1010 C CA . TRP A 1 129 ? -2.255 -3.465 -10.777 1.00 93.25 129 TRP A CA 1
ATOM 1011 C C . TRP A 1 129 ? -2.063 -1.987 -11.134 1.00 93.25 129 TRP A C 1
ATOM 1013 O O . TRP A 1 129 ? -2.557 -1.128 -10.392 1.00 93.25 129 TRP A O 1
ATOM 1023 N N . ASN A 1 130 ? -1.421 -1.636 -12.252 1.00 91.94 130 ASN A N 1
ATOM 1024 C CA . ASN A 1 130 ? -1.388 -0.237 -12.691 1.00 91.94 130 ASN A CA 1
ATOM 1025 C C . ASN A 1 130 ? -2.817 0.233 -13.035 1.00 91.94 130 ASN A C 1
ATOM 1027 O O . ASN A 1 130 ? -3.567 -0.457 -13.713 1.00 91.94 130 ASN A O 1
ATOM 1031 N N . GLY A 1 131 ? -3.233 1.393 -12.514 1.00 88.00 131 GLY A N 1
ATOM 1032 C CA . GLY A 1 131 ? -4.590 1.929 -12.727 1.00 88.00 131 GLY A CA 1
ATOM 1033 C C . GLY A 1 131 ? -5.728 1.198 -11.989 1.00 88.00 131 GLY A C 1
ATOM 1034 O O . GLY A 1 131 ? -6.861 1.663 -12.017 1.00 88.00 131 GLY A O 1
ATOM 1035 N N . SER A 1 132 ? -5.440 0.107 -11.274 1.00 90.12 132 SER A N 1
ATOM 1036 C CA . SER A 1 132 ? -6.443 -0.730 -10.586 1.00 90.12 132 SER A CA 1
ATOM 1037 C C . SER A 1 132 ? -6.927 -0.199 -9.227 1.00 90.12 132 SER A C 1
ATOM 1039 O O . SER A 1 132 ? -7.841 -0.761 -8.631 1.00 90.12 132 SER A O 1
ATOM 1041 N N . GLY A 1 133 ? -6.278 0.838 -8.685 1.00 89.94 133 GLY A N 1
ATOM 1042 C CA . GLY A 1 133 ? -6.441 1.279 -7.290 1.00 89.94 133 GLY A CA 1
ATOM 1043 C C . GLY A 1 133 ? -5.333 0.805 -6.338 1.00 89.94 133 GLY A C 1
ATOM 1044 O O . GLY A 1 133 ? -5.190 1.358 -5.249 1.00 89.94 133 GLY A O 1
ATOM 1045 N N . PHE A 1 134 ? -4.460 -0.122 -6.754 1.00 92.12 134 PHE A N 1
ATOM 1046 C CA . PHE A 1 134 ? -3.322 -0.568 -5.935 1.00 92.12 134 PHE A CA 1
ATOM 1047 C C . PHE A 1 134 ? -2.408 0.585 -5.483 1.00 92.12 134 PHE A C 1
ATOM 1049 O O . PHE A 1 134 ? -2.120 0.726 -4.298 1.00 92.12 134 PHE A O 1
ATOM 1056 N N . GLY A 1 135 ? -2.016 1.477 -6.397 1.00 86.56 135 GLY A N 1
ATOM 1057 C CA . GLY A 1 135 ? -1.198 2.651 -6.068 1.00 86.56 135 GLY A CA 1
ATOM 1058 C C . GLY A 1 135 ? -1.968 3.830 -5.456 1.00 86.56 135 GLY A C 1
ATOM 1059 O O . GLY A 1 135 ? -1.343 4.824 -5.084 1.00 86.56 135 GLY A O 1
ATOM 1060 N N . ALA A 1 136 ? -3.301 3.754 -5.375 1.00 85.81 136 ALA A N 1
ATOM 1061 C CA . ALA A 1 136 ? -4.134 4.850 -4.893 1.00 85.81 136 ALA A CA 1
ATOM 1062 C C . ALA A 1 136 ? -4.110 4.953 -3.360 1.00 85.81 136 ALA A C 1
ATOM 1064 O O . ALA A 1 136 ? -4.061 3.943 -2.653 1.00 85.81 136 ALA A O 1
ATOM 1065 N N . ASN A 1 137 ? -4.176 6.193 -2.869 1.00 83.25 137 ASN A N 1
ATOM 1066 C CA . ASN A 1 137 ? -4.453 6.482 -1.464 1.00 83.25 137 ASN A CA 1
ATOM 1067 C C . ASN A 1 137 ? -5.939 6.241 -1.168 1.00 83.25 137 ASN A C 1
ATOM 1069 O O . ASN A 1 137 ? -6.778 6.407 -2.059 1.00 83.25 137 ASN A O 1
ATOM 1073 N N . ASP A 1 138 ? -6.261 5.939 0.089 1.00 79.62 138 ASP A N 1
ATOM 1074 C CA . ASP A 1 138 ? -7.651 5.778 0.506 1.00 79.62 138 ASP A CA 1
ATOM 1075 C C . ASP A 1 138 ? -8.468 7.057 0.255 1.00 79.62 138 ASP A C 1
ATOM 1077 O O . ASP A 1 138 ? -7.947 8.171 0.424 1.00 79.62 138 ASP A O 1
ATOM 1081 N N . PRO A 1 139 ? -9.755 6.932 -0.124 1.00 79.12 139 PRO A N 1
ATOM 1082 C CA . PRO A 1 139 ? -10.622 8.077 -0.363 1.00 79.12 139 PRO A CA 1
ATOM 1083 C C . PRO A 1 139 ? -10.618 9.049 0.821 1.00 79.12 139 PRO A C 1
ATOM 1085 O O . PRO A 1 139 ? -10.741 8.654 1.980 1.00 79.12 139 PRO A O 1
ATOM 1088 N N . GLY A 1 140 ? -10.447 10.342 0.544 1.00 74.81 140 GLY A N 1
ATOM 1089 C CA . GLY A 1 140 ? -10.503 11.387 1.568 1.00 74.81 140 GLY A CA 1
ATOM 1090 C C . GLY A 1 140 ? -11.919 11.620 2.110 1.00 74.81 140 GLY A C 1
ATOM 1091 O O . GLY A 1 140 ? -12.889 11.031 1.642 1.00 74.81 140 GLY A O 1
ATOM 1092 N N . ARG A 1 141 ? -12.043 12.539 3.073 1.00 68.62 141 ARG A N 1
ATOM 1093 C CA . ARG A 1 141 ? -13.330 12.960 3.653 1.00 68.62 141 ARG A CA 1
ATOM 1094 C C . ARG A 1 141 ? -14.358 13.310 2.564 1.00 68.62 141 ARG A C 1
ATOM 1096 O O . ARG A 1 141 ? -14.012 13.973 1.587 1.00 68.62 141 ARG A O 1
ATOM 1103 N N . ASN A 1 142 ? -15.615 12.904 2.766 1.00 71.38 142 ASN A N 1
ATOM 1104 C CA . ASN A 1 142 ? -16.733 13.032 1.813 1.00 71.38 142 ASN A CA 1
ATOM 1105 C C . ASN A 1 142 ? -16.584 12.190 0.532 1.00 71.38 142 ASN A C 1
ATOM 1107 O O . ASN A 1 142 ? -17.300 12.421 -0.443 1.00 71.38 142 ASN A O 1
ATOM 1111 N N . ARG A 1 143 ? -15.658 11.224 0.505 1.00 75.62 143 ARG A N 1
ATOM 1112 C CA . ARG A 1 143 ? -15.497 10.274 -0.607 1.00 75.62 143 ARG A CA 1
ATOM 1113 C C . ARG A 1 143 ? -15.622 8.819 -0.162 1.00 75.62 143 ARG A C 1
ATOM 1115 O O . ARG A 1 143 ? -15.330 7.931 -0.950 1.00 75.62 143 ARG A O 1
ATOM 1122 N N . ASP A 1 144 ? -16.103 8.575 1.054 1.00 74.88 144 ASP A N 1
ATOM 1123 C CA . ASP A 1 144 ? -16.206 7.230 1.631 1.00 74.88 144 ASP A CA 1
ATOM 1124 C C . ASP A 1 144 ? -17.207 6.329 0.870 1.00 74.88 144 ASP A C 1
ATOM 1126 O O . ASP A 1 144 ? -17.091 5.112 0.901 1.00 74.88 144 ASP A O 1
ATOM 1130 N N . ASN A 1 145 ? -18.113 6.922 0.079 1.00 76.56 145 ASN A N 1
ATOM 1131 C CA . ASN A 1 145 ? -19.059 6.208 -0.794 1.00 76.56 145 ASN A CA 1
ATOM 1132 C C . ASN A 1 145 ? -18.522 5.942 -2.217 1.00 76.56 145 ASN A C 1
ATOM 1134 O O . ASN A 1 145 ? -19.284 5.557 -3.108 1.00 76.56 145 ASN A O 1
ATOM 1138 N N . SER A 1 146 ? -17.243 6.220 -2.495 1.00 81.75 146 SER A N 1
ATOM 1139 C CA . SER A 1 146 ? -16.670 5.964 -3.821 1.00 81.75 146 SER A CA 1
ATOM 1140 C C . SER A 1 146 ? -16.557 4.466 -4.102 1.00 81.75 146 SER A C 1
ATOM 1142 O O . SER A 1 146 ? -16.257 3.687 -3.202 1.00 81.75 146 SER A O 1
ATOM 1144 N N . LYS A 1 147 ? -16.747 4.065 -5.365 1.00 85.25 147 LYS A N 1
ATOM 1145 C CA . LYS A 1 147 ? -16.569 2.664 -5.768 1.00 85.25 147 LYS A CA 1
ATOM 1146 C C . LYS A 1 147 ? -15.111 2.225 -5.556 1.00 85.25 147 LYS A C 1
ATOM 1148 O O . LYS A 1 147 ? -14.216 2.973 -5.962 1.00 85.25 147 LYS A O 1
ATOM 1153 N N . PRO A 1 148 ? -14.868 1.035 -4.976 1.00 87.06 148 PRO A N 1
ATOM 1154 C CA . PRO A 1 148 ? -13.518 0.508 -4.816 1.00 87.06 148 PRO A CA 1
ATOM 1155 C C . PRO A 1 148 ? -12.860 0.250 -6.176 1.00 87.06 148 PRO A C 1
ATOM 1157 O O . PRO A 1 148 ? -13.536 -0.066 -7.160 1.00 87.06 148 PRO A O 1
ATOM 1160 N N . GLY A 1 149 ? -11.531 0.364 -6.227 1.00 89.50 149 GLY A N 1
ATOM 1161 C CA . GLY A 1 149 ? -10.748 -0.036 -7.397 1.00 89.50 149 GLY A CA 1
ATOM 1162 C C . GLY A 1 149 ? -10.855 -1.541 -7.668 1.00 89.50 149 GLY A C 1
ATOM 1163 O O . GLY A 1 149 ? -11.300 -2.301 -6.810 1.00 89.50 149 GLY A O 1
ATOM 1164 N N . THR A 1 150 ? -10.448 -1.993 -8.854 1.00 92.69 150 THR A N 1
ATOM 1165 C CA . THR A 1 150 ? -10.435 -3.430 -9.180 1.00 92.69 150 THR A CA 1
ATOM 1166 C C . THR A 1 150 ? -9.489 -4.220 -8.275 1.00 92.69 150 THR A C 1
ATOM 1168 O O . THR A 1 150 ? -9.808 -5.349 -7.928 1.00 92.69 150 THR A O 1
ATOM 1171 N N . PHE A 1 151 ? -8.388 -3.623 -7.797 1.00 93.50 151 PHE A N 1
ATOM 1172 C CA . PHE A 1 151 ? -7.510 -4.278 -6.818 1.00 93.50 151 PHE A CA 1
ATOM 1173 C C . PHE A 1 151 ? -8.234 -4.606 -5.507 1.00 93.50 151 PHE A C 1
ATOM 1175 O O . PHE A 1 151 ? -8.154 -5.735 -5.040 1.00 93.50 151 PHE A O 1
ATOM 1182 N N . ASP A 1 152 ? -8.952 -3.645 -4.919 1.00 92.31 152 ASP A N 1
ATOM 1183 C CA . ASP A 1 152 ? -9.651 -3.856 -3.643 1.00 92.31 152 ASP A CA 1
ATOM 1184 C C . ASP A 1 152 ? -10.888 -4.760 -3.793 1.00 92.31 152 ASP A C 1
ATOM 1186 O O . ASP A 1 152 ? -11.346 -5.333 -2.808 1.00 92.31 152 ASP A O 1
ATOM 1190 N N . GLN A 1 153 ? -11.418 -4.912 -5.013 1.00 92.56 153 GLN A N 1
ATOM 1191 C CA . GLN A 1 153 ? -12.467 -5.889 -5.328 1.00 92.56 153 GLN A CA 1
ATOM 1192 C C . GLN A 1 153 ? -11.905 -7.313 -5.436 1.00 92.56 153 GLN A C 1
ATOM 1194 O O . GLN A 1 153 ? -12.486 -8.236 -4.870 1.00 92.56 153 GL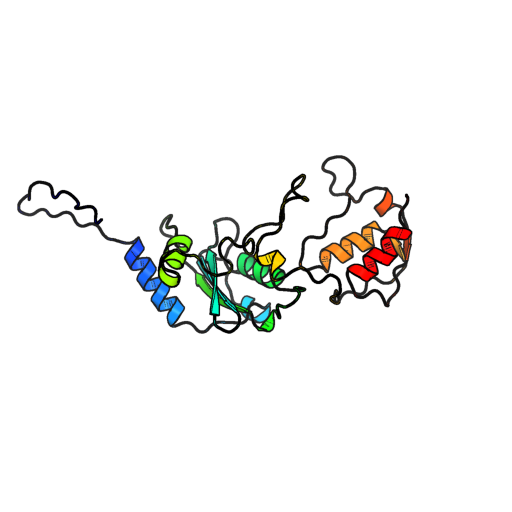N A O 1
ATOM 1199 N N . ASP A 1 154 ? -10.775 -7.485 -6.129 1.00 93.69 154 ASP A N 1
ATOM 1200 C CA . ASP A 1 154 ? -10.093 -8.779 -6.269 1.00 93.69 154 ASP A CA 1
ATOM 1201 C C . ASP A 1 154 ? -9.492 -9.252 -4.930 1.00 93.69 154 ASP A C 1
ATOM 1203 O O . ASP A 1 154 ? -9.503 -10.446 -4.618 1.00 93.69 154 ASP A O 1
ATOM 1207 N N . PHE A 1 155 ? -8.967 -8.307 -4.143 1.00 93.50 155 PHE A N 1
ATOM 1208 C CA . PHE A 1 155 ? -8.258 -8.533 -2.882 1.00 93.50 155 PHE A CA 1
ATOM 1209 C C . PHE A 1 155 ? -8.843 -7.654 -1.758 1.00 93.50 155 PHE A C 1
ATOM 1211 O O . PHE A 1 155 ? -8.210 -6.679 -1.319 1.00 93.50 155 PHE A O 1
ATOM 1218 N N . PRO A 1 156 ? -10.061 -7.966 -1.275 1.00 94.00 156 PRO A N 1
ATOM 1219 C CA . PRO A 1 156 ? -10.691 -7.196 -0.213 1.00 94.00 156 PRO A CA 1
ATOM 1220 C C . PRO A 1 156 ? -9.934 -7.347 1.110 1.00 94.00 156 PRO A C 1
ATOM 1222 O O . PRO A 1 156 ? -9.257 -8.350 1.362 1.00 94.00 156 PRO A O 1
ATOM 1225 N N . ILE A 1 157 ? -10.053 -6.335 1.971 1.00 94.12 157 ILE A N 1
ATOM 1226 C CA . ILE A 1 157 ? -9.541 -6.399 3.345 1.00 94.12 157 ILE A CA 1
ATOM 1227 C C . ILE A 1 157 ? -10.254 -7.536 4.079 1.00 94.12 157 ILE A C 1
ATOM 1229 O O . ILE A 1 157 ? -11.484 -7.600 4.096 1.00 94.12 157 ILE A O 1
ATOM 1233 N N . ASN A 1 158 ? -9.476 -8.414 4.704 1.00 94.69 158 ASN A N 1
ATOM 1234 C CA . ASN A 1 158 ? -9.984 -9.474 5.554 1.00 94.69 158 ASN A CA 1
ATOM 1235 C C . ASN A 1 158 ? -10.000 -9.006 7.016 1.00 94.69 158 ASN A C 1
ATOM 1237 O O . ASN A 1 158 ? -8.986 -9.075 7.708 1.00 94.69 158 ASN A O 1
ATOM 1241 N N . ILE A 1 159 ? -11.160 -8.544 7.486 1.00 95.88 159 ILE A N 1
ATOM 1242 C CA . ILE A 1 159 ? -11.352 -8.087 8.876 1.00 95.88 159 ILE A CA 1
ATOM 1243 C C . ILE A 1 159 ? -11.493 -9.234 9.890 1.00 95.88 159 ILE A C 1
ATOM 1245 O O . ILE A 1 159 ? -11.585 -8.983 11.091 1.00 95.88 159 ILE A O 1
ATOM 1249 N N . ASP A 1 160 ? -11.493 -10.473 9.400 1.00 95.75 160 ASP A N 1
ATOM 1250 C CA . ASP A 1 160 ? -11.504 -11.706 10.186 1.00 95.75 160 ASP A CA 1
ATOM 1251 C C . ASP A 1 160 ? -10.089 -12.290 10.355 1.00 95.75 160 ASP A C 1
ATOM 1253 O O . ASP A 1 160 ? -9.917 -13.365 10.923 1.00 95.75 160 ASP A O 1
ATOM 1257 N N . HIS A 1 161 ? -9.062 -11.589 9.863 1.00 93.00 161 HIS A N 1
ATOM 1258 C CA . HIS A 1 161 ? -7.671 -11.922 10.146 1.00 93.00 161 HIS A CA 1
ATOM 1259 C C . HIS A 1 161 ? -7.295 -11.503 11.572 1.00 93.00 161 HIS A C 1
ATOM 1261 O O . HIS A 1 161 ? -7.750 -10.466 12.064 1.00 93.00 161 HIS A O 1
ATOM 1267 N N . ASP A 1 162 ? -6.432 -12.296 12.204 1.00 93.44 162 ASP A N 1
ATOM 1268 C CA . ASP A 1 162 ? -5.870 -11.980 13.513 1.00 93.44 162 ASP A CA 1
ATOM 1269 C C . ASP A 1 162 ? -5.070 -10.667 13.445 1.00 93.44 162 ASP A C 1
ATOM 1271 O O . ASP A 1 162 ? -4.255 -10.475 12.537 1.00 93.44 162 ASP A O 1
ATOM 1275 N N . ILE A 1 163 ? -5.328 -9.735 14.362 1.00 93.00 163 ILE A N 1
ATOM 1276 C CA . ILE A 1 163 ? -4.654 -8.430 14.399 1.00 93.00 163 ILE A CA 1
ATOM 1277 C C . ILE A 1 163 ? -3.260 -8.507 15.040 1.00 93.00 163 ILE A C 1
ATOM 1279 O O . ILE A 1 163 ? -2.527 -7.519 15.020 1.00 93.00 163 ILE A O 1
ATOM 1283 N N . GLY A 1 164 ? -2.889 -9.651 15.627 1.00 87.81 164 GLY A N 1
ATOM 1284 C CA . GLY A 1 164 ? -1.586 -9.902 16.246 1.00 87.81 164 GLY A CA 1
ATOM 1285 C C . GLY A 1 164 ? -1.301 -9.045 17.482 1.00 87.81 164 GLY A C 1
ATOM 1286 O O . GLY A 1 164 ? -0.152 -8.949 17.908 1.00 87.81 164 GLY A O 1
ATOM 1287 N N . THR A 1 165 ? -2.326 -8.390 18.030 1.00 87.88 165 THR A N 1
ATOM 1288 C CA . THR A 1 165 ? -2.249 -7.470 19.169 1.00 87.88 165 THR A CA 1
ATOM 1289 C C . THR A 1 165 ? -3.357 -7.815 20.151 1.00 87.88 165 THR A C 1
ATOM 1291 O O . THR A 1 165 ? -4.520 -7.893 19.760 1.00 87.88 165 THR A O 1
ATOM 1294 N N . ASP A 1 166 ? -3.000 -8.001 21.419 1.00 89.56 166 ASP A N 1
ATOM 1295 C CA . ASP A 1 166 ? -3.974 -8.199 22.489 1.00 89.56 166 ASP A CA 1
ATOM 1296 C C . ASP A 1 166 ? -4.578 -6.849 22.895 1.00 89.56 166 ASP A C 1
ATOM 1298 O O . ASP A 1 166 ? -3.866 -5.946 23.340 1.00 89.56 166 ASP A O 1
ATOM 1302 N N . LEU A 1 167 ? -5.889 -6.707 22.695 1.00 91.75 167 LEU A N 1
ATOM 1303 C CA . LEU A 1 167 ? -6.660 -5.521 23.073 1.00 91.75 167 LEU A CA 1
ATOM 1304 C C . LEU A 1 167 ? -7.527 -5.757 24.312 1.00 91.75 167 LEU A C 1
ATOM 1306 O O . LEU A 1 167 ? -8.288 -4.857 24.679 1.00 91.75 167 LEU A O 1
ATOM 1310 N N . ALA A 1 168 ? -7.421 -6.930 24.945 1.00 91.00 168 ALA A N 1
ATOM 1311 C CA . ALA A 1 168 ? -8.143 -7.238 26.167 1.00 91.00 168 ALA A CA 1
ATOM 1312 C C . ALA A 1 168 ? -7.834 -6.218 27.266 1.00 91.00 168 ALA A C 1
ATOM 1314 O O . ALA A 1 168 ? -6.818 -5.521 27.203 1.00 91.00 168 ALA A O 1
ATOM 1315 N N . ASP A 1 169 ? -8.707 -6.194 28.276 1.00 92.44 169 ASP A N 1
ATOM 1316 C CA . ASP A 1 169 ? -8.721 -5.300 29.447 1.00 92.44 169 ASP A CA 1
ATOM 1317 C C . ASP A 1 169 ? -9.834 -4.237 29.379 1.00 92.44 169 ASP A C 1
ATOM 1319 O O . ASP A 1 169 ? -10.520 -4.046 28.370 1.00 92.44 169 ASP A O 1
ATOM 1323 N N . THR A 1 170 ? -10.061 -3.586 30.517 1.00 94.94 170 THR A N 1
ATOM 1324 C CA . THR A 1 170 ? -10.997 -2.481 30.681 1.00 94.94 170 THR A CA 1
ATOM 1325 C C . THR A 1 170 ? -10.268 -1.160 30.480 1.00 94.94 170 THR A C 1
ATOM 1327 O O . THR A 1 170 ? -9.453 -0.755 31.306 1.00 94.94 170 THR A O 1
ATOM 1330 N N . LYS A 1 171 ? -10.585 -0.466 29.389 1.00 96.12 171 LYS A N 1
ATOM 1331 C CA . LYS A 1 171 ? -9.971 0.813 29.008 1.00 96.12 171 LYS A CA 1
ATOM 1332 C C . LYS A 1 171 ? -11.012 1.725 28.360 1.00 96.12 171 LYS A C 1
ATOM 1334 O O . LYS A 1 171 ? -12.165 1.331 28.185 1.00 96.12 171 LYS A O 1
ATOM 1339 N N . THR A 1 172 ? -10.664 2.964 28.041 1.00 97.25 172 THR A N 1
ATOM 1340 C CA . THR A 1 172 ? -11.596 3.843 27.322 1.00 97.25 172 THR A CA 1
ATOM 1341 C C . THR A 1 172 ? -11.799 3.349 25.888 1.00 97.25 172 THR A C 1
ATOM 1343 O O . THR A 1 172 ? -10.875 2.834 25.254 1.00 97.25 172 THR A O 1
ATOM 1346 N N . ALA A 1 173 ? -12.988 3.553 25.321 1.00 96.94 173 ALA A N 1
ATOM 1347 C CA . ALA A 1 173 ? -13.244 3.240 23.915 1.00 96.94 173 ALA A CA 1
ATOM 1348 C C . ALA A 1 173 ? -12.258 3.963 22.976 1.00 96.94 173 ALA A C 1
ATOM 1350 O O . ALA A 1 173 ? -11.858 3.410 21.953 1.00 96.94 173 ALA A O 1
ATOM 1351 N N . ALA A 1 174 ? -11.819 5.171 23.345 1.00 96.06 174 ALA A N 1
ATOM 1352 C CA . ALA A 1 174 ? -10.784 5.936 22.655 1.00 96.06 174 ALA A CA 1
ATOM 1353 C C . ALA A 1 174 ? -9.423 5.222 22.610 1.00 96.06 174 ALA A C 1
ATOM 1355 O O . ALA A 1 174 ? -8.745 5.283 21.580 1.00 96.06 174 ALA A O 1
ATOM 1356 N N . GLU A 1 175 ? -9.022 4.561 23.696 1.00 96.00 175 GLU A N 1
ATOM 1357 C CA . GLU A 1 175 ? -7.800 3.752 23.740 1.00 96.00 175 GLU A CA 1
ATOM 1358 C C . GLU A 1 175 ? -7.935 2.538 22.819 1.00 96.00 175 GLU A C 1
ATOM 1360 O O . GLU A 1 175 ? -7.092 2.366 21.940 1.00 96.00 175 GLU A O 1
ATOM 1365 N N . VAL A 1 176 ? -9.049 1.795 22.899 1.00 96.44 176 VAL A N 1
ATOM 1366 C CA . VAL A 1 176 ? -9.303 0.627 22.031 1.00 96.44 176 VAL A CA 1
ATOM 1367 C C . VAL A 1 176 ? -9.216 0.994 20.547 1.00 96.44 176 VAL A C 1
ATOM 1369 O O . VAL A 1 176 ? -8.476 0.361 19.796 1.00 96.44 176 VAL A O 1
ATOM 1372 N N . VAL A 1 177 ? -9.924 2.036 20.092 1.00 95.62 177 VAL A N 1
ATOM 1373 C CA . VAL A 1 177 ? -9.909 2.421 18.664 1.00 95.62 177 VAL A CA 1
ATOM 1374 C C . VAL A 1 177 ?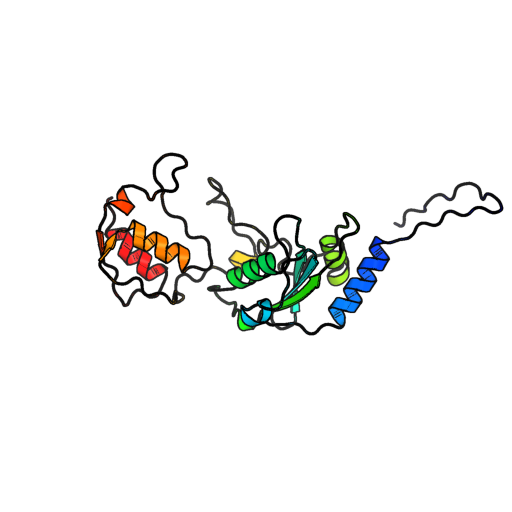 -8.552 2.960 18.204 1.00 95.62 177 VAL A C 1
ATOM 1376 O O . VAL A 1 177 ? -8.219 2.848 17.023 1.00 95.62 177 VAL A O 1
ATOM 1379 N N . SER A 1 178 ? -7.762 3.541 19.111 1.00 94.62 178 SER A N 1
ATOM 1380 C CA . SER A 1 178 ? -6.421 4.055 18.805 1.00 94.62 178 SER A CA 1
ATOM 1381 C C . SER A 1 178 ? -5.394 2.929 18.694 1.00 94.62 178 SER A C 1
ATOM 1383 O O . SER A 1 178 ? -4.579 2.931 17.767 1.00 94.62 178 SER A O 1
ATOM 1385 N N . GLU A 1 179 ? -5.457 1.951 19.597 1.00 94.94 179 GLU A N 1
ATOM 1386 C CA . GLU A 1 179 ? -4.650 0.731 19.539 1.00 94.94 179 GLU A CA 1
ATOM 1387 C C . GLU A 1 179 ? -5.009 -0.087 18.292 1.00 94.94 179 GLU A C 1
ATOM 1389 O O . GLU A 1 179 ? -4.126 -0.408 17.495 1.00 94.94 179 GLU A O 1
ATOM 1394 N N . LEU A 1 180 ? -6.305 -0.300 18.031 1.00 95.00 180 LEU A N 1
ATOM 1395 C CA . LEU A 1 180 ? -6.784 -0.989 16.832 1.00 95.00 180 LEU A CA 1
ATOM 1396 C C . LEU A 1 180 ? -6.308 -0.287 15.554 1.00 95.00 180 LEU A C 1
ATOM 1398 O O . LEU A 1 180 ? -5.779 -0.927 14.652 1.00 95.00 180 LEU A O 1
ATOM 1402 N N . LYS A 1 181 ? -6.405 1.046 15.478 1.00 94.38 181 LYS A N 1
ATOM 1403 C CA . LYS A 1 181 ? -5.880 1.816 14.337 1.00 94.38 181 LYS A CA 1
ATOM 1404 C C . LYS A 1 181 ? -4.385 1.592 14.095 1.00 94.38 181 LYS A C 1
ATOM 1406 O O . LYS A 1 181 ? -3.945 1.682 12.954 1.00 94.38 181 LYS A O 1
ATOM 1411 N N . THR A 1 182 ? -3.618 1.368 15.156 1.00 92.88 182 THR A N 1
ATOM 1412 C CA . THR A 1 182 ? -2.167 1.161 15.080 1.00 92.88 182 THR A CA 1
ATOM 1413 C C . THR A 1 182 ? -1.826 -0.269 14.660 1.00 92.88 182 THR A C 1
ATOM 1415 O O . THR A 1 182 ? -0.866 -0.465 13.921 1.00 92.88 182 THR A O 1
ATOM 1418 N N . ALA A 1 183 ? -2.624 -1.249 15.090 1.00 92.56 183 ALA A N 1
ATOM 1419 C CA . ALA A 1 183 ? -2.430 -2.663 14.770 1.00 92.56 183 ALA A CA 1
ATOM 1420 C C . ALA A 1 183 ? -2.804 -3.023 13.320 1.00 92.56 183 ALA A C 1
ATOM 1422 O O . ALA A 1 183 ? -2.307 -4.004 12.770 1.00 92.56 183 ALA A O 1
ATOM 1423 N N . LEU A 1 184 ? -3.693 -2.255 12.684 1.00 94.44 184 LEU A N 1
ATOM 1424 C CA . LEU A 1 184 ? -4.224 -2.603 11.368 1.00 94.44 184 LEU A CA 1
ATOM 1425 C C . LEU A 1 184 ? -3.338 -2.098 10.215 1.00 94.44 184 LEU A C 1
ATOM 1427 O O . LEU A 1 184 ? -3.006 -0.913 10.160 1.00 94.44 184 LEU A O 1
ATOM 1431 N N . PRO A 1 185 ? -3.045 -2.940 9.205 1.00 92.19 185 PRO A N 1
ATOM 1432 C CA . PRO A 1 185 ? -2.273 -2.549 8.023 1.00 92.19 185 PRO A CA 1
ATOM 1433 C C . PRO A 1 185 ? -3.127 -1.814 6.971 1.00 92.19 185 PRO A C 1
ATOM 1435 O O . PRO A 1 185 ? -2.789 -1.740 5.789 1.00 92.19 185 PRO A O 1
ATOM 1438 N N . TYR A 1 186 ? -4.272 -1.281 7.380 1.00 91.19 186 TYR A N 1
ATOM 1439 C CA . TYR A 1 186 ? -5.198 -0.545 6.536 1.00 91.19 186 TYR A CA 1
ATOM 1440 C C . TYR A 1 186 ? -5.813 0.604 7.324 1.00 91.19 186 TYR A C 1
ATOM 1442 O O . TYR A 1 186 ? -5.848 0.604 8.554 1.00 91.19 186 TYR A O 1
ATOM 1450 N N . THR A 1 187 ? -6.309 1.611 6.609 1.00 89.19 187 THR A N 1
ATOM 1451 C CA . THR A 1 187 ? -6.874 2.793 7.255 1.00 89.19 187 THR A CA 1
ATOM 1452 C C . THR A 1 187 ? -8.135 2.435 8.034 1.00 89.19 187 THR A C 1
ATOM 1454 O O . THR A 1 187 ? -9.182 2.151 7.458 1.00 89.19 187 THR A O 1
ATOM 1457 N N . PHE A 1 188 ? -8.047 2.546 9.356 1.00 91.19 188 PHE A N 1
ATOM 1458 C CA . PHE A 1 188 ? -9.188 2.542 10.260 1.00 91.19 188 PHE A CA 1
ATOM 1459 C C . PHE A 1 188 ? -9.502 3.977 10.701 1.00 91.19 188 PHE A C 1
ATOM 1461 O O . PHE A 1 188 ? -8.622 4.726 11.148 1.00 91.19 188 PHE A O 1
ATOM 1468 N N . ARG A 1 189 ? -10.760 4.390 10.526 1.00 88.38 189 ARG A N 1
ATOM 1469 C CA . ARG A 1 189 ? -11.258 5.719 10.900 1.00 88.38 189 ARG A CA 1
ATOM 1470 C C . ARG A 1 189 ? -12.323 5.562 11.972 1.00 88.38 189 ARG A C 1
ATOM 1472 O O . ARG A 1 189 ? -13.167 4.682 11.880 1.00 88.38 189 ARG A O 1
ATOM 1479 N N . PHE A 1 190 ? -12.284 6.461 12.939 1.00 90.44 190 PHE A N 1
ATOM 1480 C CA . PHE A 1 190 ? -13.271 6.599 13.998 1.00 90.44 190 PHE A CA 1
ATOM 1481 C C . PHE A 1 190 ? -13.526 8.087 14.225 1.00 90.44 190 PHE A C 1
ATOM 1483 O O . PHE A 1 190 ? -12.753 8.931 13.751 1.00 90.44 190 PHE A O 1
ATOM 1490 N N . ASP A 1 191 ? -14.615 8.403 14.917 1.00 87.12 191 ASP A N 1
ATOM 1491 C CA . ASP A 1 191 ? -15.031 9.787 15.070 1.00 87.12 191 ASP A CA 1
ATOM 1492 C C . ASP A 1 191 ? -14.100 10.574 16.004 1.00 87.12 191 ASP A C 1
ATOM 1494 O O . ASP A 1 191 ? -13.620 10.095 17.037 1.00 87.12 191 ASP A O 1
ATOM 1498 N N . THR A 1 192 ? -13.830 11.815 15.625 1.00 88.06 192 THR A N 1
ATOM 1499 C CA . THR A 1 192 ? -12.952 12.728 16.363 1.00 88.06 192 THR A CA 1
ATOM 1500 C C . THR A 1 192 ? -13.760 13.920 16.847 1.00 88.06 192 THR A C 1
ATOM 1502 O O . THR A 1 192 ? -14.811 14.226 16.297 1.00 88.06 192 THR A O 1
ATOM 1505 N N . GLY A 1 193 ? -13.279 14.617 17.876 1.00 80.25 193 GLY A N 1
ATOM 1506 C CA . GLY A 1 193 ? -13.966 15.784 18.420 1.00 80.25 193 GLY A CA 1
ATOM 1507 C C . GLY A 1 193 ? -14.301 16.846 17.355 1.00 80.25 193 GLY A C 1
ATOM 1508 O O . GLY A 1 193 ? -13.713 16.868 16.269 1.00 80.25 193 GLY A O 1
ATOM 1509 N N . PRO A 1 194 ? -15.213 17.777 17.673 1.00 72.88 194 PRO A N 1
ATOM 1510 C CA . PRO A 1 194 ? -15.793 18.689 16.695 1.00 72.88 194 PRO A CA 1
ATOM 1511 C C . PRO A 1 194 ? -14.742 19.477 15.894 1.00 72.88 194 PRO A C 1
ATOM 1513 O O . PRO A 1 194 ? -13.727 19.948 16.416 1.00 72.88 194 PRO A O 1
ATOM 1516 N N . GLY A 1 195 ? -15.007 19.654 14.597 1.00 70.81 195 GLY A N 1
ATOM 1517 C CA . GLY A 1 195 ? -14.160 20.426 13.687 1.00 70.81 195 GLY A CA 1
ATOM 1518 C C . GLY A 1 195 ? -12.973 19.638 13.118 1.00 70.81 195 GLY A C 1
ATOM 1519 O O . GLY A 1 195 ? -13.145 18.575 12.534 1.00 70.81 195 GLY A O 1
ATOM 1520 N N . ARG A 1 196 ? -11.761 20.210 13.191 1.00 67.06 196 ARG A N 1
ATOM 1521 C CA . ARG A 1 196 ? -10.492 19.565 12.774 1.00 67.06 196 ARG A CA 1
ATOM 1522 C C . ARG A 1 196 ? -9.707 19.021 13.978 1.00 67.06 196 ARG A C 1
ATOM 1524 O O . ARG A 1 196 ? -8.477 18.960 13.934 1.00 67.06 196 ARG A O 1
ATOM 1531 N N . SER A 1 197 ? -10.398 18.707 15.075 1.00 77.81 197 SER A N 1
ATOM 1532 C CA . SER A 1 197 ? -9.752 18.165 16.267 1.00 77.81 197 SER A CA 1
ATOM 1533 C C . SER A 1 197 ? -9.113 16.816 15.949 1.00 77.81 197 SER A C 1
ATOM 1535 O O . SER A 1 197 ? -9.694 15.991 15.256 1.00 77.81 197 SER A O 1
ATOM 1537 N N . ARG A 1 198 ? -7.907 16.585 16.470 1.00 80.44 198 ARG A N 1
ATOM 1538 C CA . ARG A 1 198 ? -7.268 15.259 16.453 1.00 80.44 198 ARG A CA 1
ATOM 1539 C C . ARG A 1 198 ? -7.597 14.431 17.694 1.00 80.44 198 ARG A C 1
ATOM 1541 O O . ARG A 1 198 ? -7.125 13.307 17.808 1.00 80.44 198 ARG A O 1
ATOM 1548 N N . LYS A 1 199 ? -8.353 14.998 18.638 1.00 87.75 199 LYS A N 1
ATOM 1549 C CA . LYS A 1 199 ? -8.759 14.294 19.855 1.00 87.75 199 LYS A CA 1
ATOM 1550 C C . LYS A 1 199 ? -9.921 13.346 19.537 1.00 87.75 199 LYS A C 1
ATOM 1552 O O . LYS A 1 199 ? -10.762 13.731 18.722 1.00 87.75 199 LYS A O 1
ATOM 1557 N N . PRO A 1 200 ? -9.996 12.167 20.172 1.00 90.12 200 PRO A N 1
ATOM 1558 C CA . PRO A 1 200 ? -11.160 11.288 20.078 1.00 90.12 200 PRO A CA 1
ATOM 1559 C C . PRO A 1 200 ? -12.464 12.023 20.420 1.00 90.12 200 PRO A C 1
ATOM 1561 O O . PRO A 1 200 ? -12.445 12.998 21.180 1.00 90.12 200 PRO A O 1
ATOM 1564 N N . HIS A 1 201 ? -13.583 11.583 19.839 1.00 92.88 201 HIS A N 1
ATOM 1565 C CA . HIS A 1 201 ? -14.905 12.091 20.213 1.00 92.88 201 HIS A CA 1
ATOM 1566 C C . HIS A 1 201 ? -15.144 11.900 21.727 1.00 92.88 201 HIS A C 1
ATOM 1568 O O . HIS A 1 201 ? -14.698 10.883 22.268 1.00 92.88 201 HIS A O 1
ATOM 1574 N N . PRO A 1 202 ? -15.820 12.832 22.432 1.00 91.88 202 PRO A N 1
ATOM 1575 C CA . PRO A 1 202 ? -16.097 12.697 23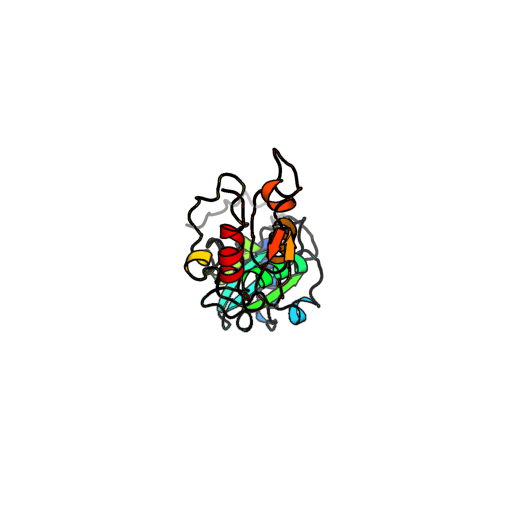.864 1.00 91.88 202 PRO A CA 1
ATOM 1576 C C . PRO A 1 202 ? -16.743 11.366 24.254 1.00 91.88 202 PRO A C 1
ATOM 1578 O O . PRO A 1 202 ? -16.379 10.808 25.282 1.00 91.88 202 PRO A O 1
ATOM 1581 N N . ASP A 1 203 ? -17.625 10.826 23.415 1.00 93.62 203 ASP A N 1
ATOM 1582 C CA . ASP A 1 203 ? -18.258 9.523 23.658 1.00 93.62 203 ASP A CA 1
ATOM 1583 C C . ASP A 1 203 ? -17.236 8.385 23.701 1.00 93.62 203 ASP A C 1
ATOM 1585 O O . ASP A 1 203 ? -17.319 7.500 24.539 1.00 93.62 203 ASP A O 1
ATOM 1589 N N . LEU A 1 204 ? -16.211 8.436 22.849 1.00 94.38 204 LEU A N 1
ATOM 1590 C CA . LEU A 1 204 ? -15.127 7.456 22.886 1.00 94.38 204 LEU A CA 1
ATOM 1591 C C . LEU A 1 204 ? -14.208 7.695 24.090 1.00 94.38 204 LEU A C 1
ATOM 1593 O O . LEU A 1 204 ? -13.738 6.751 24.717 1.00 94.38 204 LEU A O 1
ATOM 1597 N N . ALA A 1 205 ? -13.928 8.959 24.411 1.00 94.31 205 ALA A N 1
ATOM 1598 C CA . ALA A 1 205 ? -12.997 9.323 25.477 1.00 94.31 205 ALA A CA 1
ATOM 1599 C C . ALA A 1 205 ? -13.550 9.059 26.887 1.00 94.31 205 ALA A C 1
ATOM 1601 O O . ALA A 1 205 ? -12.772 8.807 27.802 1.00 94.31 205 ALA A O 1
ATOM 1602 N N . ASN A 1 206 ? -14.870 9.137 27.065 1.00 95.12 206 ASN A N 1
ATOM 1603 C CA . ASN A 1 206 ? -15.520 9.051 28.373 1.00 95.12 206 ASN A CA 1
ATOM 1604 C C . ASN A 1 206 ? -16.184 7.693 28.643 1.00 95.12 206 ASN A C 1
ATOM 1606 O O . ASN A 1 206 ? -16.602 7.445 29.774 1.00 95.12 206 ASN A O 1
ATOM 1610 N N . THR A 1 207 ? -16.293 6.822 27.639 1.00 96.94 207 THR A N 1
ATOM 1611 C CA . THR A 1 207 ? -16.881 5.492 27.805 1.00 96.94 207 THR A CA 1
ATOM 1612 C C . THR A 1 207 ? -15.804 4.469 28.123 1.00 96.94 207 THR A C 1
ATOM 1614 O O . THR A 1 207 ? -14.907 4.225 27.316 1.00 96.94 207 THR A O 1
ATOM 1617 N N . MET A 1 208 ? -15.919 3.851 29.298 1.00 97.62 208 MET A N 1
ATOM 1618 C CA . MET A 1 208 ? -15.148 2.663 29.656 1.00 97.62 208 MET A CA 1
ATOM 1619 C C . MET A 1 208 ? -15.772 1.440 28.994 1.00 97.62 208 MET A C 1
ATOM 1621 O O . MET A 1 208 ? -16.983 1.243 29.080 1.00 97.62 208 MET A O 1
ATOM 1625 N N . VAL A 1 209 ? -14.935 0.629 28.362 1.00 97.00 209 VAL A N 1
ATOM 1626 C CA . VAL A 1 209 ? -15.329 -0.611 27.698 1.00 97.00 209 VAL A CA 1
ATOM 1627 C C . VAL A 1 209 ? -14.422 -1.739 28.154 1.00 97.00 209 VAL A C 1
ATOM 1629 O O . VAL A 1 209 ? -13.264 -1.510 28.504 1.00 97.00 209 VAL A O 1
ATOM 1632 N N . THR A 1 210 ? -14.942 -2.956 28.131 1.00 97.00 210 THR A N 1
ATOM 1633 C CA . THR A 1 210 ? -14.160 -4.169 28.368 1.00 97.00 210 THR A CA 1
ATOM 1634 C C . THR A 1 210 ? -14.125 -4.971 27.076 1.00 97.00 210 THR A C 1
ATOM 1636 O O . THR A 1 210 ? -15.177 -5.253 26.501 1.00 97.00 210 THR A O 1
ATOM 1639 N N . ILE A 1 211 ? -12.919 -5.309 26.616 1.00 97.06 211 ILE A N 1
ATOM 1640 C CA . ILE A 1 211 ? -12.705 -6.199 25.470 1.00 97.06 211 ILE A CA 1
ATOM 1641 C C . ILE A 1 211 ? -12.265 -7.563 25.993 1.00 97.06 211 ILE A C 1
ATOM 1643 O O . ILE A 1 211 ? -11.399 -7.662 26.869 1.00 97.06 211 ILE A O 1
ATOM 1647 N N . SER A 1 212 ? -12.888 -8.613 25.474 1.00 94.94 212 SER A N 1
ATOM 1648 C CA . SER A 1 212 ? -12.604 -9.988 25.853 1.00 94.94 212 SER A CA 1
ATOM 1649 C C . SER A 1 212 ? -11.328 -10.492 25.157 1.00 94.94 212 SER A C 1
ATOM 1651 O O . SER A 1 212 ? -11.073 -10.149 24.000 1.00 94.94 212 SER A O 1
ATOM 1653 N N . PRO A 1 213 ? -10.516 -11.333 25.823 1.00 91.25 213 PRO A N 1
ATOM 1654 C CA . PRO A 1 213 ? -9.238 -11.813 25.282 1.00 91.25 213 PRO A CA 1
ATOM 1655 C C . PRO A 1 213 ? -9.367 -12.737 24.066 1.00 91.25 213 PRO A C 1
ATOM 1657 O O . PRO A 1 213 ? -8.387 -12.980 23.369 1.00 91.25 213 PRO A O 1
ATOM 1660 N N . ASP A 1 214 ? -10.560 -13.257 23.784 1.00 90.75 214 ASP A N 1
ATOM 1661 C CA . ASP A 1 214 ? -10.854 -14.049 22.590 1.00 90.75 214 ASP A CA 1
ATOM 1662 C C . ASP A 1 214 ? -11.143 -13.185 21.348 1.00 90.75 214 ASP A C 1
ATOM 1664 O O . ASP A 1 214 ? -11.275 -13.716 20.241 1.00 90.75 214 ASP A O 1
ATOM 1668 N N . ARG A 1 215 ? -11.210 -11.853 21.483 1.00 93.06 215 ARG A N 1
ATOM 1669 C CA . ARG A 1 215 ? -11.371 -10.936 20.346 1.00 93.06 215 ARG A CA 1
ATOM 1670 C C . ARG A 1 215 ? -10.035 -10.622 19.689 1.00 93.06 215 ARG A C 1
ATOM 1672 O O . ARG A 1 215 ? -9.479 -9.542 19.853 1.00 93.06 215 ARG A O 1
ATOM 1679 N N . THR A 1 216 ? -9.560 -11.556 18.874 1.00 94.00 216 THR A N 1
ATOM 1680 C CA . THR A 1 216 ? -8.289 -11.400 18.150 1.00 94.00 216 THR A CA 1
ATOM 1681 C C . THR A 1 216 ? -8.437 -10.808 16.745 1.00 94.00 216 THR A C 1
ATOM 1683 O O . THR A 1 216 ? -7.439 -10.564 16.076 1.00 94.00 216 THR A O 1
ATOM 1686 N N . THR A 1 217 ? -9.659 -10.538 16.269 1.00 96.56 217 THR A N 1
ATOM 1687 C CA . THR A 1 217 ? -9.915 -9.985 14.924 1.00 96.56 217 THR A CA 1
ATOM 1688 C C . THR A 1 217 ? -10.492 -8.575 14.981 1.00 96.56 217 THR A C 1
ATOM 1690 O O . THR A 1 217 ? -11.163 -8.197 15.944 1.00 96.56 217 THR A O 1
ATOM 1693 N N . ALA A 1 218 ? -10.303 -7.796 13.909 1.00 96.25 218 ALA A N 1
ATOM 1694 C CA . ALA A 1 218 ? -10.892 -6.461 13.802 1.00 96.25 218 ALA A CA 1
ATOM 1695 C C . ALA A 1 218 ? -12.424 -6.506 13.915 1.00 96.25 218 ALA A C 1
ATOM 1697 O O . ALA A 1 218 ? -13.013 -5.663 14.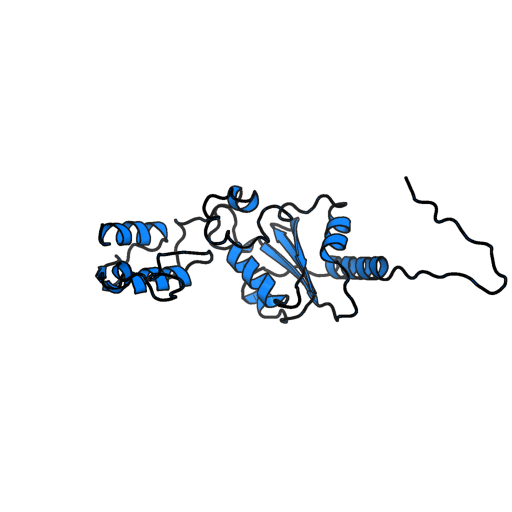590 1.00 96.25 218 ALA A O 1
ATOM 1698 N N . ARG A 1 219 ? -13.065 -7.508 13.293 1.00 96.75 219 ARG A N 1
ATOM 1699 C CA . ARG A 1 219 ? -14.508 -7.739 13.431 1.00 96.75 219 ARG A CA 1
ATOM 1700 C C . ARG A 1 219 ? -14.900 -7.964 14.889 1.00 96.75 219 ARG A C 1
ATOM 1702 O O . ARG A 1 219 ? -15.776 -7.259 15.376 1.00 96.75 219 ARG A O 1
ATOM 1709 N N . GLY A 1 220 ? -14.253 -8.910 15.571 1.00 96.31 220 GLY A N 1
ATOM 1710 C CA . GLY A 1 220 ? -14.613 -9.287 16.938 1.00 96.31 220 GLY A CA 1
ATOM 1711 C C . GLY A 1 220 ? -14.479 -8.128 17.923 1.00 96.31 220 GLY A C 1
ATOM 1712 O O . GLY A 1 220 ? -15.373 -7.912 18.736 1.00 96.31 220 GLY A O 1
ATOM 1713 N N . VAL A 1 221 ? -13.407 -7.341 17.799 1.00 96.38 221 VAL A N 1
ATOM 1714 C CA . VAL A 1 221 ? -13.191 -6.148 18.631 1.00 96.38 221 VAL A CA 1
ATOM 1715 C C . VAL A 1 221 ? -14.278 -5.101 18.381 1.00 96.38 221 VAL A C 1
ATOM 1717 O O . VAL A 1 221 ? -14.823 -4.547 19.331 1.00 96.38 221 VAL A O 1
ATOM 1720 N N . ILE A 1 222 ? -14.635 -4.831 17.120 1.00 95.69 222 ILE A N 1
ATOM 1721 C CA . ILE A 1 222 ? -15.674 -3.843 16.780 1.00 95.69 222 ILE A CA 1
ATOM 1722 C C . ILE A 1 222 ? -17.062 -4.311 17.244 1.00 95.69 222 ILE A C 1
ATOM 1724 O O . ILE A 1 222 ? -17.820 -3.508 17.787 1.00 95.69 222 ILE A O 1
ATOM 1728 N N . GLU A 1 223 ? -17.397 -5.589 17.055 1.00 96.25 223 GLU A N 1
ATOM 1729 C CA . GLU A 1 223 ? -18.676 -6.173 17.483 1.00 96.25 223 GLU A CA 1
ATOM 1730 C C . GLU A 1 223 ? -18.865 -6.132 19.004 1.00 96.25 223 GLU A C 1
ATOM 1732 O O . GLU A 1 223 ? -19.994 -5.974 19.465 1.00 96.25 223 GLU A O 1
ATOM 1737 N N . GLU A 1 224 ? -17.785 -6.228 19.784 1.00 96.19 224 GLU A N 1
ATOM 1738 C CA . GLU A 1 224 ? -17.835 -6.083 21.243 1.00 96.19 224 GLU A CA 1
ATOM 1739 C C . GLU A 1 224 ? -17.815 -4.616 21.694 1.00 96.19 224 GLU A C 1
ATOM 1741 O O . GLU A 1 224 ? -18.485 -4.257 22.663 1.00 96.19 224 GLU A O 1
ATOM 1746 N N . LEU A 1 225 ? -17.087 -3.753 20.984 1.00 95.56 225 LEU A N 1
ATOM 1747 C CA . LEU A 1 225 ? -16.972 -2.332 21.305 1.00 95.56 225 LEU A CA 1
ATOM 1748 C C . LEU A 1 225 ? -18.287 -1.573 21.082 1.00 95.56 225 LEU A C 1
ATOM 1750 O O . LEU A 1 225 ? -18.722 -0.823 21.953 1.00 95.56 225 LEU A O 1
ATOM 1754 N N . VAL A 1 226 ? -18.906 -1.731 19.907 1.00 95.00 226 VAL A N 1
ATOM 1755 C CA . VAL A 1 226 ? -20.038 -0.895 19.461 1.00 95.00 226 VAL A CA 1
ATOM 1756 C C . VAL A 1 226 ? -21.229 -0.921 20.430 1.00 95.00 226 VAL A C 1
ATOM 1758 O O . VAL A 1 226 ? -21.730 0.157 20.745 1.00 95.00 226 VAL A O 1
ATOM 1761 N N . PRO A 1 227 ? -21.675 -2.076 20.964 1.00 96.06 227 PRO A N 1
ATOM 1762 C CA . PRO A 1 227 ? -22.795 -2.122 21.907 1.00 96.06 227 PRO A CA 1
ATOM 1763 C C . PRO A 1 227 ? -22.535 -1.426 23.251 1.00 96.06 227 PRO A C 1
ATOM 1765 O O . PRO A 1 227 ? -23.485 -1.174 23.987 1.00 96.06 227 PRO A O 1
ATOM 1768 N N . GLN A 1 228 ? -21.271 -1.156 23.596 1.00 96.31 228 GLN A N 1
ATOM 1769 C CA . GLN A 1 228 ? -20.887 -0.484 24.842 1.00 96.31 228 GLN A CA 1
ATOM 1770 C C . GLN A 1 228 ? -20.851 1.045 24.699 1.00 96.31 228 GLN A C 1
ATOM 1772 O O . GLN A 1 228 ? -20.756 1.755 25.701 1.00 96.31 228 GLN A O 1
ATOM 1777 N N . LEU A 1 229 ? -20.913 1.564 23.469 1.00 93.75 229 LEU A N 1
ATOM 1778 C CA . LEU A 1 229 ? -20.934 2.998 23.202 1.00 93.75 229 LEU A CA 1
ATOM 1779 C C . LEU A 1 229 ? -22.316 3.601 23.502 1.00 93.75 229 LEU A C 1
ATOM 1781 O O . LEU A 1 229 ? -23.330 2.902 23.420 1.00 93.75 229 LEU A O 1
ATOM 1785 N N . PRO A 1 230 ? -22.378 4.900 23.849 1.00 89.62 230 PRO A N 1
ATOM 1786 C CA . PRO A 1 230 ? -23.652 5.594 23.958 1.00 89.62 230 PRO A CA 1
ATOM 1787 C C . PRO A 1 230 ? -24.403 5.576 22.610 1.00 89.62 230 PRO A C 1
ATOM 1789 O O . PRO A 1 230 ? -23.761 5.513 21.558 1.00 89.62 230 PRO A O 1
ATOM 1792 N N . PRO A 1 231 ? -25.748 5.595 22.650 1.00 80.75 231 PRO A N 1
ATOM 1793 C CA . PRO A 1 231 ? -26.603 5.521 21.466 1.00 80.75 231 PRO A CA 1
ATOM 1794 C C . PRO A 1 231 ? -26.516 6.752 20.557 1.00 80.75 231 PRO A C 1
ATOM 1796 O O . PRO A 1 231 ? -26.235 7.861 21.069 1.00 80.75 231 PRO A O 1
#

Sequence (231 aa):
MTKETATGPEVPGYREFEFDLPGALLDHLVRALDEMESAPLDPEGLAIVPEAQGVYQLFLDDALVYIGKTDAEAGLFRRLVRHSTKTQHRANLNPARVRFKAIRIFVFTAMDLETQLIKHYTAGAGTRWNGSGFGANDPGRNRDNSKPGTFDQDFPINIDHDIGTDLADTKTAAEVVSELKTALPYTFRFDTGPGRSRKPHPDLANTMVTISPDRTTARGVIEELVPQLPP

pLDDT: mean 86.97, std 12.33, range [35.09, 98.06]

Foldseek 3Di:
DDDDDDDDDDDPPDDDDDDPPVVVVLVVVVVVQVPDDWAQLDPVSLVPPDFAWWKKFKDAQNHTADIDTDDPPGGDSRLSVLLLLVQPQWPPGDSRRMIMDIDHDDDDDDDPSSQVNQCVPPVRPGGNCVVQCSSPDDDDPPCVPPDHGNCCVVIPRNQVDFLPDFLFDKDFLQVSQVVSCVSHSDHDDDDADPDPHPHRHPQRRVFIFGQDRPQRGNVNSCVRSVVSTDD

Secondary structure (DSSP, 8-state):
------PPPPPTT-------HHHHHHHHHHHHHHHSPPEESSHHHHTT--S--EEEEEEETTEEEEEEE--SSS-HHHHHHHHHHHHTTBTT--GGGEEEEEEE----S---HHHHHHHHHHTTS--TTTTTTTTPPPP-TT-TTSPPPHHHHHS-B-TTSB-SS---EEEEHHHHHHHHHHH-SS-----BSTTT--SBPHHHHH-EEEE-TT--BHHHHHHHHGGGS--

Radius of gyration: 24.09 Å; chains: 1; bounding box: 56×39×77 Å

Organism: NCBI:txid1958945